Protein AF-A0A0F9ASM0-F1 (afdb_monomer_lite)

Radius of gyration: 21.44 Å; chains: 1; bounding box: 47×47×57 Å

Organism: NCBI:txid412755

InterPro domains:
  IPR017853 Glycoside hydrolase superfamily [SSF51445] (8-180)
  IPR029455 Hypothetical glycosyl hydrolase family 15 [PF14885] (6-241)

Sequence (313 aa):
PQQVDSSWFYLHDGRRVLNCDWGWYLADLNSSSWRDYWHREILRQLRANDNDGVFMDSLSVPNYFGGSTFRPRLPDVDQGFERRWTESIDQLLAWLQRKQVGRRYYLVPNVGSWITSRDATTYRRADGVMIEGFALEADDSPYALEDWQLQANRALALVSRNRAVIAQTYVTGRRERMFTTGTYLLIKGRRTFLNIDNGLDPEWWPEYDLPIGRAKQSANRDIGNLYDSSTGVYRRQFSNGEVLVNPTSPYDETGKTVTVRLRRSLWLARTRGGGGVPTSGRRPGRISYKKVRSVRVAPSSAAVLIRKRRTPR

Secondary structure (DSSP, 8-state):
-PPPPGGGB-EETTEE-EETTT--BPB-TT-HHHHHHHHHHHHHHHHHTT-SEEEETT-S-GGGG-GGGEESPPPSS-HHHHHHHHHHHHHHHHHHHHSHHHHHSEEEEB------TT-----TTSSEEEESS-SEEETTEEPPHHHHHHHHHHHHHHHTTT-EEEEEE---SHHHHHHHHHHHHHH--TTEEEEE-SSSS-EE-GGGG----SBS---TT-GGGGEETTTTEEEEEETTEEEEEE---TTSTT---EEEEEEEEEEEEEEE--EEPPTT-PPP-EEEEEEEEEEEE-TTEEEEEESSPPPP-

Structure (mmCIF, N/CA/C/O backbone):
data_AF-A0A0F9ASM0-F1
#
_entry.id   AF-A0A0F9ASM0-F1
#
loop_
_atom_site.group_PDB
_atom_site.id
_atom_site.type_symbol
_atom_site.label_atom_id
_atom_site.label_alt_id
_atom_site.label_comp_id
_atom_site.label_asym_id
_atom_site.label_entity_id
_atom_site.label_seq_id
_atom_site.pdbx_PDB_ins_code
_atom_site.Cartn_x
_atom_site.Cartn_y
_atom_site.Cartn_z
_atom_site.occupancy
_atom_site.B_iso_or_equiv
_atom_site.auth_seq_id
_atom_site.auth_comp_id
_atom_site.auth_asym_id
_atom_site.auth_atom_id
_atom_site.pdbx_PDB_model_num
ATOM 1 N N . PRO A 1 1 ? 21.371 -21.768 -24.545 1.00 48.06 1 PRO A N 1
ATOM 2 C CA . PRO A 1 1 ? 21.234 -20.371 -24.063 1.00 48.06 1 PRO A CA 1
ATOM 3 C C . PRO A 1 1 ? 20.643 -19.486 -25.167 1.00 48.06 1 PRO A C 1
ATOM 5 O O . PRO A 1 1 ? 21.250 -19.375 -26.228 1.00 48.06 1 PRO A O 1
ATOM 8 N N . GLN A 1 2 ? 19.448 -18.917 -24.968 1.00 61.47 2 GLN A N 1
ATOM 9 C CA . GLN A 1 2 ? 18.983 -17.867 -25.880 1.00 61.47 2 GLN A CA 1
ATOM 10 C C . GLN A 1 2 ? 19.972 -16.700 -25.809 1.00 61.47 2 GLN A C 1
ATOM 12 O O . GLN A 1 2 ? 20.407 -16.317 -24.723 1.00 61.47 2 GLN A O 1
ATOM 17 N N . GLN A 1 3 ? 20.381 -16.202 -26.972 1.00 79.19 3 GLN A N 1
ATOM 18 C CA . GLN A 1 3 ? 21.274 -15.059 -27.077 1.00 79.19 3 GLN A CA 1
ATOM 19 C C . GLN A 1 3 ? 20.585 -13.845 -26.448 1.00 79.19 3 GLN A C 1
ATOM 21 O O . GLN A 1 3 ? 19.473 -13.490 -26.833 1.00 79.19 3 GLN A O 1
ATOM 26 N N . VAL A 1 4 ? 21.231 -13.244 -25.452 1.00 88.62 4 VAL A N 1
ATOM 27 C CA . VAL A 1 4 ? 20.752 -12.014 -24.821 1.00 88.62 4 VAL A CA 1
ATOM 28 C C . VAL A 1 4 ? 21.028 -10.853 -25.773 1.00 88.62 4 VAL A C 1
ATOM 30 O O . VAL A 1 4 ? 22.179 -10.607 -26.135 1.00 88.62 4 VAL A O 1
ATOM 33 N N . ASP A 1 5 ? 19.977 -10.147 -26.176 1.00 91.00 5 ASP A N 1
ATOM 34 C CA . ASP A 1 5 ? 20.063 -9.003 -27.082 1.00 91.00 5 ASP A CA 1
ATOM 35 C C . ASP A 1 5 ? 20.413 -7.725 -26.300 1.00 91.00 5 ASP A C 1
ATOM 37 O O . ASP A 1 5 ? 19.872 -7.453 -25.225 1.00 91.00 5 ASP A O 1
ATOM 41 N N . SER A 1 6 ? 21.348 -6.928 -26.819 1.00 91.06 6 SER A N 1
ATOM 42 C CA . SER A 1 6 ? 21.761 -5.674 -26.185 1.00 91.06 6 SER A CA 1
ATOM 43 C C . SER A 1 6 ? 20.637 -4.639 -26.122 1.00 91.06 6 SER A C 1
ATOM 45 O O . SER A 1 6 ? 20.641 -3.822 -25.202 1.00 91.06 6 SER A O 1
ATOM 47 N N . SER A 1 7 ? 19.670 -4.705 -27.041 1.00 93.81 7 SER A N 1
ATOM 48 C CA . SER A 1 7 ? 18.485 -3.841 -27.083 1.00 93.81 7 SER A CA 1
ATOM 49 C C . SER A 1 7 ? 17.474 -4.122 -25.969 1.00 93.81 7 SER A C 1
ATOM 51 O O . SER A 1 7 ? 16.483 -3.407 -25.843 1.00 93.81 7 SER A O 1
ATOM 53 N N . TRP A 1 8 ? 17.677 -5.166 -25.160 1.00 96.50 8 TRP A N 1
ATOM 54 C CA . TRP A 1 8 ? 16.787 -5.473 -24.038 1.00 96.50 8 TRP A CA 1
ATOM 55 C C . TRP A 1 8 ? 17.038 -4.607 -22.812 1.00 96.50 8 TRP A C 1
ATOM 57 O O . TRP A 1 8 ? 16.215 -4.605 -21.903 1.00 96.50 8 TRP A O 1
ATOM 67 N N . PHE A 1 9 ? 18.166 -3.906 -22.754 1.00 97.44 9 PHE A N 1
ATOM 68 C CA . PHE A 1 9 ? 18.586 -3.179 -21.564 1.00 97.44 9 PHE A CA 1
ATOM 69 C C . PHE A 1 9 ? 18.318 -1.690 -21.704 1.00 97.44 9 PHE A C 1
ATOM 71 O O . PHE A 1 9 ? 18.645 -1.089 -22.726 1.00 97.44 9 PHE A O 1
ATOM 78 N N . TYR A 1 10 ? 17.801 -1.086 -20.637 1.00 97.06 10 TYR A N 1
ATOM 79 C CA . TYR A 1 10 ? 17.700 0.361 -20.562 1.00 97.06 10 TYR A CA 1
ATOM 80 C C . TYR A 1 10 ? 19.104 0.971 -20.525 1.00 97.06 10 TYR A C 1
ATOM 82 O O . TYR A 1 10 ? 19.981 0.514 -19.778 1.00 97.06 10 TYR A O 1
ATOM 90 N N . LEU A 1 11 ? 19.307 2.006 -21.339 1.00 96.69 11 LEU A N 1
ATOM 91 C CA . LEU A 1 11 ? 20.566 2.732 -21.421 1.00 96.69 11 LEU A CA 1
ATOM 92 C C . LEU A 1 11 ? 20.424 4.105 -20.764 1.00 96.69 11 LEU A C 1
ATOM 94 O O . LEU A 1 11 ? 19.540 4.883 -21.114 1.00 96.69 11 LEU A O 1
ATOM 98 N N . HIS A 1 12 ? 21.343 4.421 -19.859 1.00 95.88 12 HIS A N 1
ATOM 99 C CA . HIS A 1 12 ? 21.558 5.768 -19.340 1.00 95.88 12 HIS A CA 1
ATOM 100 C C . HIS A 1 12 ? 22.960 6.206 -19.765 1.00 95.88 12 HIS A C 1
ATOM 102 O O . HIS A 1 12 ? 23.915 5.445 -19.600 1.00 95.88 12 HIS A O 1
ATOM 108 N N . ASP A 1 13 ? 23.067 7.363 -20.418 1.00 94.06 13 ASP A N 1
ATOM 109 C CA . ASP A 1 13 ? 24.303 7.852 -21.048 1.00 94.06 13 ASP A CA 1
ATOM 110 C C . ASP A 1 13 ? 24.987 6.802 -21.947 1.00 94.06 13 ASP A C 1
ATOM 112 O O . ASP A 1 13 ? 26.200 6.596 -21.918 1.00 94.06 13 ASP A O 1
ATOM 116 N N . GLY A 1 14 ? 24.176 6.068 -22.719 1.00 95.69 14 GLY A N 1
ATOM 117 C CA . GLY A 1 14 ? 24.642 5.022 -23.636 1.00 95.69 14 GLY A CA 1
ATOM 118 C C . GLY A 1 14 ? 25.118 3.728 -22.963 1.00 95.69 14 GLY A C 1
ATOM 119 O O . GLY A 1 14 ? 25.624 2.838 -23.644 1.00 95.69 14 GLY A O 1
ATOM 120 N N . ARG A 1 15 ? 24.959 3.583 -21.641 1.00 97.19 15 ARG A N 1
ATOM 121 C CA . ARG A 1 15 ? 25.426 2.420 -20.871 1.00 97.19 15 ARG A CA 1
ATOM 122 C C . ARG A 1 15 ? 24.265 1.683 -20.220 1.00 97.19 15 ARG A C 1
ATOM 124 O O . ARG A 1 15 ? 23.338 2.307 -19.712 1.00 97.19 15 ARG A O 1
ATOM 131 N N . ARG A 1 16 ? 24.346 0.348 -20.180 1.00 97.50 16 ARG A N 1
ATOM 132 C CA . ARG A 1 16 ? 23.391 -0.481 -19.428 1.00 97.50 16 ARG A CA 1
ATOM 133 C C . ARG A 1 16 ? 23.416 -0.089 -17.958 1.00 97.50 16 ARG A C 1
ATOM 135 O O . ARG A 1 16 ? 24.497 0.088 -17.396 1.00 97.50 16 ARG A O 1
ATOM 142 N N . VAL A 1 17 ? 22.239 -0.010 -17.356 1.00 97.81 17 VAL A N 1
ATOM 143 C CA . VAL A 1 17 ? 22.089 0.378 -15.954 1.00 97.81 17 VAL A CA 1
ATOM 144 C C . VAL A 1 17 ? 22.010 -0.866 -15.074 1.00 97.81 17 VAL A C 1
ATOM 146 O O . VAL A 1 17 ? 21.047 -1.625 -15.158 1.00 97.81 17 VAL A O 1
ATOM 149 N N . LEU A 1 18 ? 23.044 -1.085 -14.263 1.00 97.75 18 LEU A N 1
ATOM 150 C CA . LEU A 1 18 ? 23.149 -2.169 -13.285 1.00 97.75 18 LEU A CA 1
ATOM 151 C C . LEU A 1 18 ? 22.662 -1.676 -11.922 1.00 97.75 18 LEU A C 1
ATOM 153 O O . LEU A 1 18 ? 23.153 -0.654 -11.456 1.00 97.75 18 LEU A O 1
ATOM 157 N N . ASN A 1 19 ? 21.760 -2.404 -11.272 1.00 97.25 19 ASN A N 1
ATOM 158 C CA . ASN A 1 19 ? 21.521 -2.273 -9.838 1.00 97.25 19 ASN A CA 1
ATOM 159 C C . ASN A 1 19 ? 22.674 -2.961 -9.081 1.00 97.25 19 ASN A C 1
ATOM 161 O O . ASN A 1 19 ? 22.920 -4.154 -9.272 1.00 97.25 19 ASN A O 1
ATOM 165 N N . CYS A 1 20 ? 23.404 -2.202 -8.268 1.00 96.81 20 CYS A N 1
ATOM 166 C CA . CYS A 1 20 ? 24.619 -2.646 -7.587 1.00 96.81 20 CYS A CA 1
ATOM 167 C C . CYS A 1 20 ? 24.349 -3.449 -6.309 1.00 96.81 20 CYS A C 1
ATOM 169 O O . CYS A 1 20 ? 25.218 -4.220 -5.911 1.00 96.81 20 CYS A O 1
ATOM 171 N N . ASP A 1 21 ? 23.171 -3.301 -5.704 1.00 95.38 21 ASP A N 1
ATOM 172 C CA . ASP A 1 21 ? 22.814 -4.000 -4.464 1.00 95.38 21 ASP A CA 1
ATOM 173 C C . ASP A 1 21 ? 22.442 -5.462 -4.738 1.00 95.38 21 ASP A C 1
ATOM 175 O O . ASP A 1 21 ? 22.772 -6.355 -3.959 1.00 95.38 21 ASP A O 1
ATOM 179 N N . TRP A 1 22 ? 21.796 -5.722 -5.880 1.00 94.25 22 TRP A N 1
ATOM 180 C CA . TRP A 1 22 ? 21.251 -7.042 -6.220 1.00 94.25 22 TRP A CA 1
ATOM 181 C C . TRP A 1 22 ? 21.787 -7.646 -7.523 1.00 94.25 22 TRP A C 1
ATOM 183 O O . TRP A 1 22 ? 21.475 -8.792 -7.844 1.00 94.25 22 TRP A O 1
ATOM 193 N N . GLY A 1 23 ? 22.596 -6.912 -8.290 1.00 96.00 23 GLY A N 1
ATOM 194 C CA . GLY A 1 23 ? 23.327 -7.462 -9.435 1.00 96.00 23 GLY A CA 1
ATOM 195 C C . GLY A 1 23 ? 22.495 -7.720 -10.698 1.00 96.00 23 GLY A C 1
ATOM 196 O O . GLY A 1 23 ? 22.885 -8.546 -11.523 1.00 96.00 23 GLY A O 1
ATOM 197 N N . TRP A 1 24 ? 21.370 -7.024 -10.886 1.00 94.88 24 TRP A N 1
ATOM 198 C CA . TRP A 1 24 ? 20.531 -7.133 -12.087 1.00 94.88 24 TRP A CA 1
ATOM 199 C C . TRP A 1 24 ? 20.558 -5.860 -12.940 1.00 94.88 24 TRP A C 1
ATOM 201 O O . TRP A 1 24 ? 20.739 -4.752 -12.440 1.00 94.88 24 TRP A O 1
ATOM 211 N N . TYR A 1 25 ? 20.372 -6.005 -14.253 1.00 96.62 25 TYR A N 1
ATOM 212 C CA . TYR A 1 25 ? 20.285 -4.869 -15.176 1.00 96.62 25 TYR A CA 1
ATOM 213 C C . TYR A 1 25 ? 18.836 -4.443 -15.403 1.00 96.62 25 TYR A C 1
ATOM 215 O O . TYR A 1 25 ? 17.955 -5.292 -15.540 1.00 96.62 25 TYR A O 1
ATOM 223 N N . LEU A 1 26 ? 18.603 -3.135 -15.527 1.00 96.81 26 LEU A N 1
ATOM 224 C CA . LEU A 1 26 ? 17.304 -2.617 -15.946 1.00 96.81 26 LEU A CA 1
ATOM 225 C C . LEU A 1 26 ? 16.987 -3.057 -17.374 1.00 96.81 26 LEU A C 1
ATOM 227 O O . LEU A 1 26 ? 17.764 -2.819 -18.303 1.00 96.81 26 LEU A O 1
ATOM 231 N N . ALA A 1 27 ? 15.812 -3.652 -17.549 1.00 96.88 27 ALA A N 1
ATOM 232 C CA . ALA A 1 27 ? 15.261 -3.899 -18.867 1.00 96.88 27 ALA A CA 1
ATOM 233 C C . ALA A 1 27 ? 14.687 -2.608 -19.468 1.00 96.88 27 ALA A C 1
ATOM 235 O O . ALA A 1 27 ? 14.081 -1.801 -18.761 1.00 96.88 27 ALA A O 1
ATOM 236 N N . ASP A 1 28 ? 14.837 -2.428 -20.779 1.00 96.75 28 ASP A N 1
ATOM 237 C CA . ASP A 1 28 ? 14.087 -1.414 -21.511 1.00 96.75 28 ASP A CA 1
ATOM 238 C C . ASP A 1 28 ? 12.648 -1.901 -21.676 1.00 96.75 28 ASP A C 1
ATOM 240 O O . ASP A 1 28 ? 12.334 -2.745 -22.523 1.00 96.75 28 ASP A O 1
ATOM 244 N N . LEU A 1 29 ? 11.754 -1.332 -20.867 1.00 96.94 29 LEU A N 1
ATOM 245 C CA . LEU A 1 29 ? 10.345 -1.690 -20.884 1.00 96.94 29 LEU A CA 1
ATOM 246 C C . LEU A 1 29 ? 9.677 -1.397 -22.227 1.00 96.94 29 LEU A C 1
ATOM 248 O O . LEU A 1 29 ? 8.576 -1.901 -22.413 1.00 96.94 29 LEU A O 1
ATOM 252 N N . ASN A 1 30 ? 10.279 -0.627 -23.142 1.00 95.94 30 ASN A N 1
ATOM 253 C CA . ASN A 1 30 ? 9.756 -0.334 -24.481 1.00 95.94 30 ASN A CA 1
ATOM 254 C C . ASN A 1 30 ? 10.312 -1.238 -25.588 1.00 95.94 30 ASN A C 1
ATOM 256 O O . ASN A 1 30 ? 9.753 -1.257 -26.689 1.00 95.94 30 ASN A O 1
ATOM 260 N N . SER A 1 31 ? 11.328 -2.050 -25.294 1.00 97.06 31 SER A N 1
ATOM 261 C CA . SER A 1 31 ? 11.899 -3.004 -26.243 1.00 97.06 31 SER A CA 1
ATOM 262 C C . SER A 1 31 ? 10.897 -4.117 -26.581 1.00 97.06 31 SER A C 1
ATOM 264 O O . SER A 1 31 ? 10.480 -4.905 -25.728 1.00 97.06 31 SER A O 1
ATOM 266 N N . SER A 1 32 ? 10.472 -4.188 -27.847 1.00 96.00 32 SER A N 1
ATOM 267 C CA . SER A 1 32 ? 9.471 -5.162 -28.309 1.00 96.00 32 SER A CA 1
ATOM 268 C C . SER A 1 32 ? 9.973 -6.607 -28.207 1.00 96.00 32 SER A C 1
ATOM 270 O O . SER A 1 32 ? 9.230 -7.481 -27.755 1.00 96.00 32 SER A O 1
ATOM 272 N N . SER A 1 33 ? 11.243 -6.848 -28.551 1.00 96.00 33 SER A N 1
ATOM 273 C CA . SER A 1 33 ? 11.886 -8.163 -28.470 1.00 96.00 33 SER A CA 1
ATOM 274 C C . SER A 1 33 ? 12.035 -8.631 -27.019 1.00 96.00 33 SER A C 1
ATOM 276 O O . SER A 1 33 ? 11.763 -9.802 -26.735 1.00 96.00 33 SER A O 1
ATOM 278 N N . TRP A 1 34 ? 12.362 -7.724 -26.087 1.00 96.75 34 TRP A N 1
ATOM 279 C CA . TRP A 1 34 ? 12.369 -8.026 -24.654 1.00 96.75 34 TRP A CA 1
ATOM 280 C C . TRP A 1 34 ? 10.968 -8.359 -24.137 1.00 96.75 34 TRP A C 1
ATOM 282 O O . TRP A 1 34 ? 10.784 -9.399 -23.503 1.00 96.75 34 TRP A O 1
ATOM 292 N N . ARG A 1 35 ? 9.958 -7.531 -24.452 1.00 96.50 35 ARG A N 1
ATOM 293 C CA . ARG A 1 35 ? 8.560 -7.779 -24.054 1.00 96.50 35 ARG A CA 1
ATOM 294 C C . ARG A 1 35 ? 8.090 -9.159 -24.512 1.00 96.50 35 ARG A C 1
ATOM 296 O O . ARG A 1 35 ? 7.484 -9.895 -23.732 1.00 96.50 35 ARG A O 1
ATOM 303 N N . ASP A 1 36 ? 8.378 -9.525 -25.761 1.00 96.38 36 ASP A N 1
ATOM 304 C CA . ASP A 1 36 ? 8.012 -10.826 -26.321 1.00 96.38 36 ASP A CA 1
ATOM 305 C C . ASP A 1 36 ? 8.759 -11.988 -25.651 1.00 96.38 36 ASP A C 1
ATOM 307 O O . ASP A 1 36 ? 8.144 -13.022 -25.377 1.00 96.38 36 ASP A O 1
ATOM 311 N N . TYR A 1 37 ? 10.054 -11.832 -25.359 1.00 95.81 37 TYR A N 1
ATOM 312 C CA . TYR A 1 37 ? 10.820 -12.810 -24.583 1.00 95.81 37 TYR A CA 1
ATOM 313 C C . TYR A 1 37 ? 10.221 -13.008 -23.186 1.00 95.81 37 TYR A C 1
ATOM 315 O O . TYR A 1 37 ? 9.843 -14.127 -22.837 1.00 95.81 37 TYR A O 1
ATOM 323 N N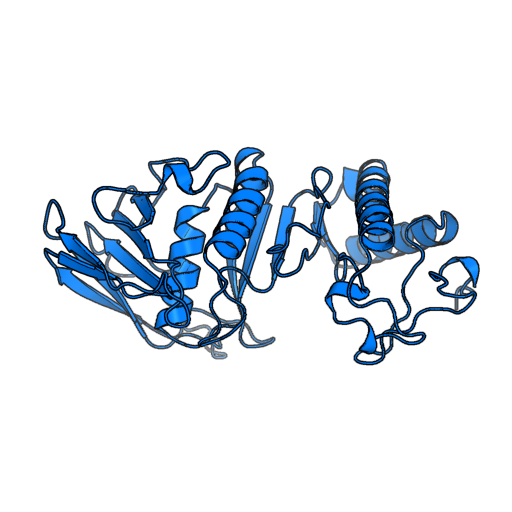 . TRP A 1 38 ? 10.062 -11.924 -22.426 1.00 95.38 38 TRP A N 1
ATOM 324 C CA . TRP A 1 38 ? 9.576 -11.951 -21.048 1.00 95.38 38 TRP A CA 1
ATOM 325 C C . TRP A 1 38 ? 8.164 -12.538 -20.957 1.00 95.38 38 TRP A C 1
ATOM 327 O O . TRP A 1 38 ? 7.895 -13.409 -20.133 1.00 95.38 38 TRP A O 1
ATOM 337 N N . HIS A 1 39 ? 7.275 -12.160 -21.880 1.00 97.00 39 HIS A N 1
ATOM 338 C CA . HIS A 1 39 ? 5.943 -12.752 -21.999 1.00 97.00 39 HIS A CA 1
ATOM 339 C C . HIS A 1 39 ? 5.979 -14.270 -22.227 1.00 97.00 39 HIS A C 1
ATOM 341 O O . HIS A 1 39 ? 5.222 -15.002 -21.585 1.00 97.00 39 HIS A O 1
ATOM 347 N N . ARG A 1 40 ? 6.831 -14.758 -23.141 1.00 96.62 40 ARG A N 1
ATOM 348 C CA . ARG A 1 40 ? 6.963 -16.202 -23.393 1.00 96.62 40 ARG A CA 1
ATOM 349 C C . ARG A 1 40 ? 7.509 -16.931 -22.173 1.00 96.62 40 ARG A C 1
ATOM 351 O O . ARG A 1 40 ? 7.012 -18.009 -21.858 1.00 96.62 40 ARG A O 1
ATOM 358 N N . GLU A 1 41 ? 8.486 -16.344 -21.493 1.00 95.75 41 GLU A N 1
ATOM 359 C CA . GLU A 1 41 ? 9.098 -16.945 -20.312 1.00 95.75 41 GLU A CA 1
ATOM 360 C C . GLU A 1 41 ? 8.112 -17.032 -19.143 1.00 95.75 41 GLU A C 1
ATOM 362 O O . GLU A 1 41 ? 7.967 -18.094 -18.541 1.00 95.75 41 GLU A O 1
ATOM 367 N N . ILE A 1 42 ? 7.326 -15.981 -18.898 1.00 96.31 42 ILE A N 1
ATOM 368 C CA . ILE A 1 42 ? 6.245 -16.032 -17.906 1.00 96.31 42 ILE A CA 1
ATOM 369 C C . ILE A 1 42 ? 5.240 -17.112 -18.254 1.00 96.31 42 ILE A C 1
ATOM 371 O O . ILE A 1 42 ? 4.898 -17.921 -17.402 1.00 96.31 42 ILE A O 1
ATOM 375 N N . LEU A 1 43 ? 4.767 -17.167 -19.500 1.00 96.38 43 LEU A N 1
ATOM 376 C CA . LEU A 1 43 ? 3.813 -18.201 -19.894 1.00 96.38 43 LEU A CA 1
ATOM 377 C C . LEU A 1 43 ? 4.374 -19.609 -19.707 1.00 96.38 43 LEU A C 1
ATOM 379 O O . LEU A 1 43 ? 3.626 -20.508 -19.327 1.00 96.38 43 LEU A O 1
ATOM 383 N N . ARG A 1 44 ? 5.667 -19.805 -19.979 1.00 96.19 44 ARG A N 1
ATOM 384 C CA . ARG A 1 44 ? 6.344 -21.078 -19.742 1.00 96.19 44 ARG A CA 1
ATOM 385 C C . ARG A 1 44 ? 6.304 -21.434 -18.256 1.00 96.19 44 ARG A C 1
ATOM 387 O O . ARG A 1 44 ? 5.902 -22.544 -17.926 1.00 96.19 44 ARG A O 1
ATOM 394 N N . GLN A 1 45 ? 6.660 -20.500 -17.373 1.00 96.25 45 GLN A N 1
ATOM 395 C CA . GLN A 1 45 ? 6.669 -20.737 -15.927 1.00 96.25 45 GLN A CA 1
ATOM 396 C C . GLN A 1 45 ? 5.265 -20.904 -15.339 1.00 96.25 45 GLN A C 1
ATOM 398 O O . GLN A 1 45 ? 5.057 -21.805 -14.534 1.00 96.25 45 GLN A O 1
ATOM 403 N N . LEU A 1 46 ? 4.288 -20.103 -15.768 1.00 96.25 46 LEU A N 1
ATOM 404 C CA . LEU A 1 46 ? 2.904 -20.211 -15.301 1.00 96.25 46 LEU A CA 1
ATOM 405 C C . LEU A 1 46 ? 2.302 -21.582 -15.622 1.00 96.25 46 LEU A C 1
ATOM 407 O O . LEU A 1 46 ? 1.650 -22.176 -14.775 1.00 96.25 46 LEU A O 1
ATOM 411 N N . ARG A 1 47 ? 2.558 -22.105 -16.828 1.00 94.25 47 ARG A N 1
ATOM 412 C CA . ARG A 1 47 ? 2.084 -23.437 -17.239 1.00 94.25 47 ARG A CA 1
ATOM 413 C C . ARG A 1 47 ? 2.830 -24.582 -16.563 1.00 94.25 47 ARG A C 1
ATOM 415 O O . ARG A 1 47 ? 2.262 -25.652 -16.427 1.00 94.25 47 ARG A O 1
ATOM 422 N N . ALA A 1 48 ? 4.099 -24.383 -16.216 1.00 96.25 48 ALA A N 1
ATOM 423 C CA . ALA A 1 48 ? 4.917 -25.427 -15.607 1.00 96.25 48 ALA A CA 1
ATOM 424 C C . ALA A 1 48 ? 4.659 -25.601 -14.102 1.00 96.25 48 ALA A C 1
ATOM 426 O O . ALA A 1 48 ? 5.009 -26.642 -13.561 1.00 96.25 48 ALA A O 1
ATOM 427 N N . ASN A 1 49 ? 4.090 -24.590 -13.439 1.00 94.44 49 ASN A N 1
ATOM 428 C CA . ASN A 1 49 ? 3.932 -24.556 -11.982 1.00 94.44 49 ASN A CA 1
ATOM 429 C C . ASN A 1 49 ? 2.466 -24.406 -11.531 1.00 94.44 49 ASN A C 1
ATOM 431 O O . ASN A 1 49 ? 2.234 -24.081 -10.374 1.00 94.44 49 ASN A O 1
ATOM 435 N N . ASP A 1 50 ? 1.493 -24.577 -12.436 1.00 91.44 50 ASP A N 1
ATOM 436 C CA . ASP A 1 50 ? 0.053 -24.417 -12.159 1.00 91.44 50 ASP A CA 1
ATOM 437 C C . ASP A 1 50 ? -0.308 -23.097 -11.443 1.00 91.44 50 ASP A C 1
ATOM 439 O O . ASP A 1 50 ? -1.205 -23.032 -10.605 1.00 91.44 50 ASP A O 1
ATOM 443 N N . ASN A 1 51 ? 0.395 -22.015 -11.789 1.00 94.81 51 ASN A N 1
ATOM 444 C CA . ASN A 1 51 ? 0.193 -20.700 -11.184 1.00 94.81 51 ASN A CA 1
ATOM 445 C C . ASN A 1 51 ? -1.000 -19.964 -11.817 1.00 94.81 51 ASN A C 1
ATOM 447 O O . ASN A 1 51 ? -1.143 -19.928 -13.041 1.00 94.81 51 ASN A O 1
ATOM 451 N N . ASP A 1 52 ? -1.777 -19.249 -11.000 1.00 95.38 52 ASP A N 1
ATOM 452 C CA . ASP A 1 52 ? -2.914 -18.426 -11.452 1.00 95.38 52 ASP A CA 1
ATOM 453 C C . ASP A 1 52 ? -2.521 -17.016 -11.929 1.00 95.38 52 ASP A C 1
ATOM 455 O O . ASP A 1 52 ? -3.339 -16.269 -12.474 1.00 95.38 52 ASP A O 1
ATOM 459 N N . GLY A 1 53 ? -1.276 -16.603 -11.705 1.00 96.19 53 GLY A N 1
ATOM 460 C CA . GLY A 1 53 ? -0.853 -15.227 -11.921 1.00 96.19 53 GLY A CA 1
ATOM 461 C C . GLY A 1 53 ? 0.646 -15.028 -11.809 1.00 96.19 53 GLY A C 1
ATOM 462 O O . GLY A 1 53 ? 1.371 -15.885 -11.311 1.00 96.19 53 GLY A O 1
ATOM 463 N N . VAL A 1 54 ? 1.096 -13.869 -12.279 1.00 96.75 54 VAL A N 1
ATOM 464 C CA . VAL A 1 54 ? 2.469 -13.399 -12.122 1.00 96.75 54 VAL A CA 1
ATOM 465 C C . VAL A 1 54 ? 2.501 -12.269 -11.100 1.00 96.75 54 VAL A C 1
ATOM 467 O O . VAL A 1 54 ? 1.807 -11.256 -11.241 1.00 96.75 54 VAL A O 1
ATOM 470 N N . PHE A 1 55 ? 3.327 -12.458 -10.076 1.00 96.81 55 PHE A N 1
ATOM 471 C CA . PHE A 1 55 ? 3.770 -11.384 -9.205 1.00 96.81 55 PHE A CA 1
ATOM 472 C C . PHE A 1 55 ? 4.960 -10.683 -9.868 1.00 96.81 55 PHE A C 1
ATOM 474 O O . PHE A 1 55 ? 5.929 -11.346 -10.236 1.00 96.81 55 PHE A O 1
ATOM 481 N N . MET A 1 56 ? 4.859 -9.377 -10.114 1.00 96.44 56 MET A N 1
ATOM 482 C CA . MET A 1 56 ? 5.848 -8.637 -10.908 1.00 96.44 56 MET A CA 1
ATOM 483 C C . MET A 1 56 ? 6.698 -7.748 -9.999 1.00 96.44 56 MET A C 1
ATOM 485 O O . MET A 1 56 ? 6.242 -6.681 -9.586 1.00 96.44 56 MET A O 1
ATOM 489 N N . ASP A 1 57 ? 7.930 -8.175 -9.733 1.00 93.44 57 ASP A N 1
ATOM 490 C CA . ASP A 1 57 ? 8.914 -7.438 -8.940 1.00 93.44 57 ASP A CA 1
ATOM 491 C C . ASP A 1 57 ? 10.249 -7.341 -9.712 1.00 93.44 57 ASP A C 1
ATOM 493 O O . ASP A 1 57 ? 10.646 -8.299 -10.376 1.00 93.44 57 ASP A O 1
ATOM 497 N N . SER A 1 58 ? 10.947 -6.205 -9.736 1.00 86.62 58 SER A N 1
ATOM 498 C CA . SER A 1 58 ? 10.553 -4.876 -9.236 1.00 86.62 58 SER A CA 1
ATOM 499 C C . SER A 1 58 ? 9.951 -4.022 -10.350 1.00 86.62 58 SER A C 1
ATOM 501 O O . SER A 1 58 ? 10.657 -3.571 -11.251 1.00 86.62 58 SER A O 1
ATOM 503 N N . LEU A 1 59 ? 8.628 -3.802 -10.310 1.00 91.75 59 LEU A N 1
ATOM 504 C CA . LEU A 1 59 ? 7.913 -2.958 -11.276 1.00 91.75 59 LEU A CA 1
ATOM 505 C C . LEU A 1 59 ? 7.622 -1.569 -10.690 1.00 91.75 59 LEU A C 1
ATOM 507 O O . LEU A 1 59 ? 6.471 -1.181 -10.516 1.00 91.75 59 LEU A O 1
ATOM 511 N N . SER A 1 60 ? 8.684 -0.815 -10.419 1.00 90.50 60 SER A N 1
ATOM 512 C CA . SER A 1 60 ? 8.638 0.560 -9.911 1.00 90.50 60 SER A CA 1
ATOM 513 C C . SER A 1 60 ? 9.564 1.475 -10.722 1.00 90.50 60 SER A C 1
ATOM 515 O O . SER A 1 60 ? 10.276 1.024 -11.629 1.00 90.50 60 SER A O 1
ATOM 517 N N . VAL A 1 61 ? 9.538 2.783 -10.447 1.00 94.25 61 VAL A N 1
ATOM 518 C CA . VAL A 1 61 ? 10.517 3.702 -11.041 1.00 94.25 61 VAL A CA 1
ATOM 519 C C . VAL A 1 61 ? 11.890 3.474 -10.385 1.00 94.25 61 VAL A C 1
ATOM 521 O O . VAL A 1 61 ? 11.986 3.558 -9.161 1.00 94.25 61 VAL A O 1
ATOM 524 N N . PRO A 1 62 ? 12.970 3.217 -11.149 1.00 94.25 62 PRO A N 1
ATOM 525 C CA . PRO A 1 62 ? 14.220 2.712 -10.590 1.00 94.25 62 PRO A CA 1
ATOM 526 C C . PRO A 1 62 ? 14.897 3.663 -9.610 1.00 94.25 62 PRO A C 1
ATOM 528 O O . PRO A 1 62 ? 15.402 3.230 -8.583 1.00 94.25 62 PRO A O 1
ATOM 531 N N . ASN A 1 63 ? 14.895 4.970 -9.873 1.00 92.75 63 ASN A N 1
ATOM 532 C CA . ASN A 1 63 ? 15.582 5.916 -8.996 1.00 92.75 63 ASN A CA 1
ATOM 533 C C . ASN A 1 63 ? 14.919 6.076 -7.614 1.00 92.75 63 ASN A C 1
ATOM 535 O O . ASN A 1 63 ? 15.508 6.706 -6.738 1.00 92.75 63 ASN A O 1
ATOM 539 N N . TYR A 1 64 ? 13.750 5.470 -7.375 1.00 92.44 64 TYR A N 1
ATOM 540 C CA . TYR A 1 64 ? 13.156 5.391 -6.036 1.00 92.44 64 TYR A CA 1
ATOM 541 C C . TYR A 1 64 ? 13.945 4.488 -5.083 1.00 92.44 64 TYR A C 1
ATOM 543 O O . TYR A 1 64 ? 13.857 4.681 -3.877 1.00 92.44 64 TYR A O 1
ATOM 551 N N . PHE A 1 65 ? 14.777 3.579 -5.603 1.00 90.75 65 PHE A N 1
ATOM 552 C CA . PHE A 1 65 ? 15.740 2.815 -4.802 1.00 90.75 65 PHE A CA 1
ATOM 553 C C . PHE A 1 65 ? 16.975 3.640 -4.388 1.00 90.75 65 PHE A C 1
ATOM 555 O O . PHE A 1 65 ? 17.895 3.101 -3.781 1.00 90.75 65 PHE A O 1
ATOM 562 N N . GLY A 1 66 ? 17.022 4.931 -4.736 1.00 93.38 66 GLY A N 1
ATOM 563 C CA . GLY A 1 66 ? 18.205 5.779 -4.624 1.00 93.38 66 GLY A CA 1
ATOM 564 C C . GLY A 1 66 ? 19.042 5.723 -5.901 1.00 93.38 66 GLY A C 1
ATOM 565 O O . GLY A 1 66 ? 19.362 4.654 -6.419 1.00 93.38 66 GLY A O 1
ATOM 566 N N . GLY A 1 67 ? 19.420 6.883 -6.439 1.00 94.75 67 GLY A N 1
ATOM 567 C CA . GLY A 1 67 ? 20.182 6.953 -7.683 1.00 94.75 67 GLY A CA 1
ATOM 568 C C . GLY A 1 67 ? 21.556 6.291 -7.574 1.00 94.75 67 GLY A C 1
ATOM 569 O O . GLY A 1 67 ? 22.025 5.657 -8.523 1.00 94.75 67 GLY A O 1
ATOM 570 N N . SER A 1 68 ? 22.175 6.390 -6.390 1.00 96.50 68 SER A N 1
ATOM 571 C CA . SER A 1 68 ? 23.464 5.773 -6.042 1.00 96.50 68 SER A CA 1
ATOM 572 C C . SER A 1 68 ? 23.472 4.248 -6.098 1.00 96.50 68 SER A C 1
ATOM 574 O O . SER A 1 68 ? 24.544 3.663 -6.227 1.00 96.50 68 SER A O 1
ATOM 576 N N . THR A 1 69 ? 22.302 3.618 -6.032 1.00 96.69 69 THR A N 1
ATOM 577 C CA . THR A 1 69 ? 22.134 2.162 -6.108 1.00 96.69 69 THR A CA 1
ATOM 578 C C . THR A 1 69 ? 22.435 1.626 -7.509 1.00 96.69 69 THR A C 1
ATOM 580 O O . THR A 1 69 ? 22.629 0.427 -7.697 1.00 96.69 69 THR A O 1
ATOM 583 N N . PHE A 1 70 ? 22.519 2.500 -8.516 1.00 97.44 70 PHE A N 1
ATOM 584 C CA . PHE A 1 70 ? 22.720 2.109 -9.906 1.00 97.44 70 PHE A CA 1
ATOM 585 C C . PHE A 1 70 ? 24.076 2.534 -10.471 1.00 97.44 70 PHE A C 1
ATOM 587 O O . PHE A 1 70 ? 24.671 3.536 -10.069 1.00 97.44 70 PHE A O 1
ATOM 594 N N . ARG A 1 71 ? 24.555 1.783 -11.469 1.00 97.69 71 ARG A N 1
ATOM 595 C CA . ARG A 1 71 ? 25.720 2.130 -12.288 1.00 97.69 71 ARG A CA 1
ATOM 596 C C . ARG A 1 71 ? 25.380 2.054 -13.785 1.00 97.69 71 ARG A C 1
ATOM 598 O O . ARG A 1 71 ? 25.093 0.958 -14.266 1.00 97.69 71 ARG A O 1
ATOM 605 N N . PRO A 1 72 ? 25.484 3.165 -14.546 1.00 97.19 72 PRO A N 1
ATOM 606 C CA . PRO A 1 72 ? 25.771 4.528 -14.072 1.00 97.19 72 PRO A CA 1
ATOM 607 C C . PRO A 1 72 ? 24.722 5.031 -13.064 1.00 97.19 72 PRO A C 1
ATOM 609 O O . PRO A 1 72 ? 23.593 4.542 -13.063 1.00 97.19 72 PRO A O 1
ATOM 612 N N . ARG A 1 73 ? 25.126 5.973 -12.197 1.00 97.25 73 ARG A N 1
ATOM 613 C CA . ARG A 1 73 ? 24.252 6.568 -11.175 1.00 97.25 73 ARG A CA 1
ATOM 614 C C . ARG A 1 73 ? 23.051 7.202 -11.865 1.00 97.25 73 ARG A C 1
ATOM 616 O O . ARG A 1 73 ? 23.237 8.054 -12.727 1.00 97.25 73 ARG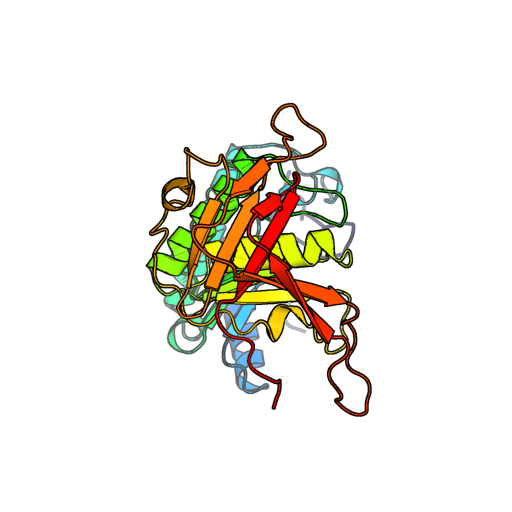 A O 1
ATOM 623 N N . LEU A 1 74 ? 21.846 6.797 -11.476 1.00 97.06 74 LEU A N 1
ATOM 624 C CA . LEU A 1 74 ? 20.620 7.461 -11.915 1.00 97.06 74 LEU A CA 1
ATOM 625 C C . LEU A 1 74 ? 20.418 8.766 -11.122 1.00 97.06 74 LEU A C 1
ATOM 627 O O . LEU A 1 74 ? 20.944 8.892 -10.014 1.00 97.06 74 LEU A O 1
ATOM 631 N N . PRO A 1 75 ? 19.660 9.745 -11.639 1.00 94.94 75 PRO A N 1
ATOM 632 C CA . PRO A 1 75 ? 19.330 10.943 -10.873 1.00 94.94 75 PRO A CA 1
ATOM 633 C C . PRO A 1 75 ? 18.458 10.591 -9.662 1.00 94.94 75 PRO A C 1
ATOM 635 O O . PRO A 1 75 ? 17.456 9.896 -9.811 1.00 94.94 75 PRO A O 1
ATOM 638 N N . ASP A 1 76 ? 18.784 11.110 -8.475 1.00 93.88 76 ASP A N 1
ATOM 639 C CA . ASP A 1 76 ? 17.994 10.844 -7.258 1.00 93.88 76 ASP A CA 1
ATOM 640 C C . ASP A 1 76 ? 16.560 11.392 -7.367 1.00 93.88 76 ASP A C 1
ATOM 642 O O . ASP A 1 76 ? 15.606 10.793 -6.863 1.00 93.88 76 ASP A O 1
ATOM 646 N N . VAL A 1 77 ? 16.403 12.518 -8.072 1.00 94.75 77 VAL A N 1
ATOM 647 C CA . VAL A 1 77 ? 15.117 13.118 -8.438 1.00 94.75 77 VAL A CA 1
ATOM 648 C C . VAL A 1 77 ? 15.192 13.632 -9.870 1.00 94.75 77 VAL A C 1
ATOM 650 O O . VAL A 1 77 ? 15.983 14.521 -10.173 1.00 94.75 77 VAL A O 1
ATOM 653 N N . ASP A 1 78 ? 14.340 13.100 -10.745 1.00 95.06 78 ASP A N 1
ATOM 654 C CA . ASP A 1 78 ? 14.160 13.596 -12.111 1.00 95.06 78 ASP A CA 1
ATOM 655 C C . ASP A 1 78 ? 12.727 13.301 -12.555 1.00 95.06 78 ASP A C 1
ATOM 657 O O . ASP A 1 78 ? 12.383 12.192 -12.968 1.00 95.06 78 ASP A O 1
ATOM 661 N N . GLN A 1 79 ? 11.880 14.328 -12.501 1.00 94.81 79 GLN A N 1
ATOM 662 C CA . GLN A 1 79 ? 10.471 14.193 -12.861 1.00 94.81 79 GLN A CA 1
ATOM 663 C C . GLN A 1 79 ? 10.263 13.796 -14.329 1.00 94.81 79 GLN A C 1
ATOM 665 O O . GLN A 1 79 ? 9.252 13.184 -14.668 1.00 94.81 79 GLN A O 1
ATOM 670 N N . GLY A 1 80 ? 11.170 14.185 -15.229 1.00 95.12 80 GLY A N 1
ATOM 671 C CA . GLY A 1 80 ? 11.084 13.831 -16.641 1.00 95.12 80 GLY A CA 1
ATOM 672 C C . GLY A 1 80 ? 11.352 12.345 -16.853 1.00 95.12 80 GLY A C 1
ATOM 673 O O . GLY A 1 80 ? 10.580 11.678 -17.542 1.00 95.12 80 GLY A O 1
ATOM 674 N N . PHE A 1 81 ? 12.417 11.829 -16.238 1.00 94.69 81 PHE A N 1
ATOM 675 C CA . PHE A 1 81 ? 12.724 10.399 -16.209 1.00 94.69 81 PHE A CA 1
ATOM 676 C C . PHE A 1 81 ? 11.593 9.596 -15.554 1.00 94.69 81 PHE A C 1
ATOM 678 O O . PHE A 1 81 ? 11.092 8.649 -16.159 1.00 94.69 81 PHE A O 1
ATOM 685 N N . GLU A 1 82 ? 11.130 10.024 -14.379 1.00 95.88 82 GLU A N 1
ATOM 686 C CA . GLU A 1 82 ? 10.056 9.371 -13.624 1.00 95.88 82 GLU A CA 1
ATOM 687 C C . GLU A 1 82 ? 8.758 9.287 -14.439 1.00 95.88 82 GLU A C 1
ATOM 689 O O . GLU A 1 82 ? 8.189 8.205 -14.590 1.00 95.88 82 GLU A O 1
ATOM 694 N N . ARG A 1 83 ? 8.321 10.387 -15.069 1.00 95.12 83 ARG A N 1
ATOM 695 C CA . ARG A 1 83 ? 7.130 10.381 -15.939 1.00 95.12 83 ARG A CA 1
ATOM 696 C C . ARG A 1 83 ? 7.268 9.407 -17.112 1.00 95.12 83 ARG A C 1
ATOM 698 O O . ARG A 1 83 ? 6.378 8.592 -17.328 1.00 95.12 83 ARG A O 1
ATOM 705 N N . ARG A 1 84 ? 8.399 9.417 -17.826 1.00 95.44 84 ARG A N 1
ATOM 706 C CA . ARG A 1 84 ? 8.624 8.478 -18.945 1.00 95.44 84 ARG A CA 1
ATOM 707 C C . ARG A 1 84 ? 8.633 7.019 -18.484 1.00 95.44 84 ARG A C 1
ATOM 709 O O . ARG A 1 84 ? 8.145 6.139 -19.198 1.00 95.44 84 ARG A O 1
ATOM 716 N N . TRP A 1 85 ? 9.175 6.745 -17.299 1.00 96.56 85 TRP A N 1
ATOM 717 C CA . TRP A 1 85 ? 9.204 5.390 -16.756 1.00 96.56 85 TRP A CA 1
ATOM 718 C C . TRP A 1 85 ? 7.815 4.913 -16.324 1.00 96.56 85 TRP A C 1
ATOM 720 O O . TRP A 1 85 ? 7.410 3.809 -16.687 1.00 96.56 85 TRP A O 1
ATOM 730 N N . THR A 1 86 ? 7.046 5.755 -15.627 1.00 96.00 86 THR A N 1
ATOM 731 C CA . THR A 1 86 ? 5.659 5.433 -15.239 1.00 96.00 86 THR A CA 1
ATOM 732 C C . THR A 1 86 ? 4.766 5.190 -16.464 1.00 96.00 86 THR A C 1
ATOM 734 O O . THR A 1 86 ? 4.011 4.216 -16.496 1.00 96.00 86 THR A O 1
ATOM 737 N N . GLU A 1 87 ? 4.919 5.980 -17.534 1.00 96.12 87 GLU A N 1
ATOM 738 C CA . GLU A 1 87 ? 4.268 5.725 -18.828 1.00 96.12 87 GLU A CA 1
ATOM 739 C C . GLU A 1 87 ? 4.673 4.373 -19.427 1.00 96.12 87 GLU A C 1
ATOM 741 O O . GLU A 1 87 ? 3.822 3.637 -19.932 1.00 96.12 87 GLU A O 1
ATOM 746 N N . SER A 1 88 ? 5.956 4.015 -19.347 1.00 97.12 88 SER A N 1
ATOM 747 C CA . SER A 1 88 ? 6.470 2.741 -19.862 1.00 97.12 88 SER A CA 1
ATOM 748 C C . SER A 1 88 ? 5.907 1.540 -19.091 1.00 97.12 88 SER A C 1
ATOM 750 O O . SER A 1 88 ? 5.546 0.533 -19.709 1.00 97.12 88 SER A O 1
ATOM 752 N N . ILE A 1 89 ? 5.742 1.657 -17.767 1.00 97.38 89 ILE A N 1
ATOM 753 C CA . ILE A 1 89 ? 5.056 0.653 -16.936 1.00 97.38 89 ILE A CA 1
ATOM 754 C C . ILE A 1 89 ? 3.591 0.507 -17.371 1.00 97.38 89 ILE A C 1
ATOM 756 O O . ILE A 1 89 ? 3.130 -0.606 -17.647 1.00 97.38 89 ILE A O 1
ATOM 760 N N . ASP A 1 90 ? 2.854 1.614 -17.493 1.00 96.12 90 ASP A N 1
ATOM 761 C CA . ASP A 1 90 ? 1.439 1.581 -17.885 1.00 96.12 90 ASP A CA 1
ATOM 762 C C . ASP A 1 90 ? 1.248 1.006 -19.304 1.00 96.12 90 ASP A C 1
ATOM 764 O O . ASP A 1 90 ? 0.292 0.258 -19.557 1.00 96.12 90 ASP A O 1
ATOM 768 N N . GLN A 1 91 ? 2.167 1.295 -20.231 1.00 96.81 91 GLN A N 1
ATOM 769 C CA . GLN A 1 91 ? 2.177 0.718 -21.577 1.00 96.81 91 GLN A CA 1
ATOM 770 C C . GLN A 1 91 ? 2.490 -0.782 -21.570 1.00 96.81 91 GLN A C 1
ATOM 772 O O . GLN A 1 91 ? 1.813 -1.538 -22.276 1.00 96.81 91 GLN A O 1
ATOM 777 N N . LEU A 1 92 ? 3.460 -1.227 -20.764 1.00 97.56 92 LEU A N 1
ATOM 778 C CA . LEU A 1 92 ? 3.781 -2.644 -20.595 1.00 97.56 92 LEU A CA 1
ATOM 779 C C . LEU A 1 92 ? 2.569 -3.415 -20.062 1.00 97.56 92 LEU A C 1
ATOM 781 O O . LEU A 1 92 ? 2.159 -4.404 -20.670 1.00 97.56 92 LEU A O 1
ATOM 785 N N . LEU A 1 93 ? 1.942 -2.939 -18.983 1.00 97.56 93 LEU A N 1
ATOM 786 C CA . LEU A 1 93 ? 0.749 -3.573 -18.416 1.00 97.56 93 LEU A CA 1
ATOM 787 C C . LEU A 1 93 ? -0.407 -3.602 -19.426 1.00 97.56 93 LEU A C 1
ATOM 789 O O . LEU A 1 93 ? -1.076 -4.624 -19.585 1.00 97.56 93 LEU A O 1
ATOM 793 N N . ALA A 1 94 ? -0.628 -2.511 -20.170 1.00 97.12 94 ALA A N 1
ATOM 794 C CA . ALA A 1 94 ? -1.638 -2.478 -21.227 1.00 97.12 94 ALA A CA 1
ATOM 795 C C . ALA A 1 94 ? -1.347 -3.479 -22.356 1.00 97.12 94 ALA A C 1
ATOM 797 O O . ALA A 1 94 ? -2.277 -4.053 -22.927 1.00 97.12 94 ALA A O 1
ATOM 798 N N . TRP A 1 95 ? -0.075 -3.674 -22.702 1.00 98.00 95 TRP A N 1
ATOM 799 C CA . TRP A 1 95 ? 0.352 -4.649 -23.696 1.00 98.00 95 TRP A CA 1
ATOM 800 C C . TRP A 1 95 ? 0.159 -6.085 -23.192 1.00 98.00 95 TRP A C 1
ATOM 802 O O . TRP A 1 95 ? -0.457 -6.880 -23.901 1.00 98.00 95 TRP A O 1
ATOM 812 N N . LEU A 1 96 ? 0.570 -6.398 -21.957 1.00 97.81 96 LEU A N 1
ATOM 813 C CA . LEU A 1 96 ? 0.415 -7.725 -21.341 1.00 97.81 96 LEU A CA 1
ATOM 814 C C . LEU A 1 96 ? -1.052 -8.151 -21.247 1.00 97.81 96 LEU A C 1
ATOM 816 O O . LEU A 1 96 ? -1.379 -9.295 -21.563 1.00 97.81 96 LEU A O 1
ATOM 820 N N . GLN A 1 97 ? -1.944 -7.214 -20.913 1.00 97.12 97 GLN A N 1
ATOM 821 C CA . GLN A 1 97 ? -3.393 -7.443 -20.888 1.00 97.12 97 GLN A CA 1
ATOM 822 C C . GLN A 1 97 ? -3.982 -7.825 -22.258 1.00 97.12 97 GLN A C 1
ATOM 824 O O . GLN A 1 97 ? -5.013 -8.488 -22.337 1.00 97.12 97 GLN A O 1
ATOM 829 N N . ARG A 1 98 ? -3.332 -7.453 -23.370 1.00 97.19 98 ARG A N 1
ATOM 830 C CA . ARG A 1 98 ? -3.753 -7.881 -24.718 1.00 97.19 98 ARG A CA 1
ATOM 831 C C . ARG A 1 98 ? -3.191 -9.244 -25.118 1.00 97.19 98 ARG A C 1
ATOM 833 O O . ARG A 1 98 ? -3.682 -9.824 -26.089 1.00 97.19 98 ARG A O 1
ATOM 840 N N . LYS A 1 99 ? -2.177 -9.743 -24.410 1.00 97.69 99 LYS A N 1
ATOM 841 C CA . LYS A 1 99 ? -1.502 -11.013 -24.688 1.00 97.69 99 LYS A CA 1
ATOM 842 C C . LYS A 1 99 ? -2.151 -12.173 -23.937 1.00 97.69 99 LYS A C 1
ATOM 844 O O . LYS A 1 99 ? -3.061 -11.994 -23.134 1.00 97.69 99 LYS A O 1
ATOM 849 N N . GLN A 1 100 ? -1.688 -13.390 -24.221 1.00 96.19 100 GLN A N 1
ATOM 850 C CA . GLN A 1 100 ? -2.231 -14.589 -23.589 1.00 96.19 100 GLN A CA 1
ATOM 851 C C . GLN A 1 100 ? -2.060 -14.561 -22.064 1.00 96.19 100 GLN A C 1
ATOM 853 O O . GLN A 1 100 ? -2.959 -15.039 -21.379 1.00 96.19 100 GLN A O 1
ATOM 858 N N . VAL A 1 101 ? -0.967 -13.979 -21.547 1.00 96.31 101 VAL A N 1
ATOM 859 C CA . VAL A 1 101 ? -0.752 -13.870 -20.097 1.00 96.31 101 VAL A CA 1
ATOM 860 C C . VAL A 1 101 ? -1.885 -13.106 -19.407 1.00 96.31 101 VAL A C 1
ATOM 862 O O . VAL A 1 101 ? -2.558 -13.688 -18.570 1.00 96.31 101 VAL A O 1
ATOM 865 N N . GLY A 1 102 ? -2.200 -11.874 -19.821 1.00 95.56 102 GLY A N 1
ATOM 866 C CA . GLY A 1 102 ? -3.252 -11.088 -19.168 1.00 95.56 102 GLY A CA 1
ATOM 867 C C . GLY A 1 102 ? -4.678 -11.538 -19.503 1.00 95.56 102 GLY A C 1
ATOM 868 O O . GLY A 1 102 ? -5.613 -11.228 -18.779 1.00 95.56 102 GLY A O 1
ATOM 869 N N . ARG A 1 103 ? -4.874 -12.322 -20.574 1.00 95.81 103 ARG A N 1
ATOM 870 C CA . ARG A 1 103 ? -6.184 -12.930 -20.878 1.00 95.81 103 ARG A CA 1
ATOM 871 C C . ARG A 1 103 ? -6.516 -14.146 -20.012 1.00 95.81 103 ARG A C 1
ATOM 873 O O . ARG A 1 103 ? -7.682 -14.528 -19.965 1.00 95.81 103 ARG A O 1
ATOM 880 N N . ARG A 1 104 ? -5.513 -14.810 -19.427 1.00 96.19 104 ARG A N 1
ATOM 881 C CA . ARG A 1 104 ? -5.687 -16.091 -18.714 1.00 96.19 104 ARG A CA 1
ATOM 882 C C . ARG A 1 104 ? -5.237 -16.071 -17.259 1.00 96.19 104 ARG A C 1
ATOM 884 O O . ARG A 1 104 ? -5.715 -16.901 -16.500 1.00 96.19 104 ARG A O 1
ATOM 891 N N . TYR A 1 105 ? -4.343 -15.164 -16.893 1.00 97.69 105 TYR A N 1
ATOM 892 C CA . TYR A 1 105 ? -3.686 -15.132 -15.594 1.00 97.69 105 TYR A CA 1
ATOM 893 C C . TYR A 1 105 ? -3.752 -13.726 -15.002 1.00 97.69 105 TYR A C 1
ATOM 895 O O . TYR A 1 105 ? -3.900 -12.742 -15.730 1.00 97.69 105 TYR A O 1
ATOM 903 N N . TYR A 1 106 ? -3.612 -13.627 -13.684 1.00 97.31 106 TYR A N 1
ATOM 904 C CA . TYR A 1 106 ? -3.600 -12.345 -12.984 1.00 97.31 106 TYR A CA 1
ATOM 905 C C . TYR A 1 106 ? -2.239 -11.651 -13.082 1.00 97.31 106 TYR A C 1
ATOM 907 O O . TYR A 1 106 ? -1.197 -12.282 -12.903 1.00 97.31 106 TYR A O 1
ATOM 915 N N . LEU A 1 107 ? -2.248 -10.335 -13.307 1.00 97.75 107 LEU A N 1
ATOM 916 C CA . LEU A 1 107 ? -1.053 -9.488 -13.223 1.00 97.75 107 LEU A CA 1
ATOM 917 C C . LEU A 1 107 ? -1.064 -8.696 -11.907 1.00 97.75 107 LEU A C 1
ATOM 919 O O . LEU A 1 107 ? -1.956 -7.862 -11.706 1.00 97.75 107 LEU A O 1
ATOM 923 N N . VAL A 1 108 ? -0.088 -8.944 -11.027 1.00 97.88 108 VAL A N 1
ATOM 924 C CA . VAL A 1 108 ? 0.009 -8.309 -9.699 1.00 97.88 108 VAL A CA 1
ATOM 925 C C . VAL A 1 108 ? 1.413 -7.725 -9.485 1.00 97.88 108 VAL A C 1
ATOM 927 O O . VAL A 1 108 ? 2.305 -8.436 -9.034 1.00 97.88 108 VAL A O 1
ATOM 930 N N . PRO A 1 109 ? 1.656 -6.448 -9.818 1.00 97.62 109 PRO A N 1
ATOM 931 C CA . PRO A 1 109 ? 2.931 -5.803 -9.530 1.00 97.62 109 PRO A CA 1
ATOM 932 C C . PRO A 1 109 ? 3.133 -5.462 -8.052 1.00 97.62 109 PRO A C 1
ATOM 934 O O . PRO A 1 109 ? 2.176 -5.108 -7.356 1.00 97.62 109 PRO A O 1
ATOM 937 N N . ASN A 1 110 ? 4.395 -5.516 -7.617 1.00 96.75 110 ASN A N 1
ATOM 938 C CA . ASN A 1 110 ? 4.886 -4.772 -6.459 1.00 96.75 110 ASN A CA 1
ATOM 939 C C . ASN A 1 110 ? 5.006 -3.291 -6.847 1.00 96.75 110 ASN A C 1
ATOM 941 O O . ASN A 1 110 ? 5.679 -2.970 -7.825 1.00 96.75 110 ASN A O 1
ATOM 945 N N . VAL A 1 111 ? 4.342 -2.404 -6.105 1.00 95.56 111 VAL A N 1
ATOM 946 C CA . VAL A 1 111 ? 4.310 -0.958 -6.389 1.00 95.56 111 VAL A CA 1
ATOM 947 C C . VAL A 1 111 ? 5.143 -0.132 -5.404 1.00 95.56 111 VAL A C 1
ATOM 949 O O . VAL A 1 111 ? 5.064 1.098 -5.407 1.00 95.56 111 VAL A O 1
ATOM 952 N N . GLY A 1 112 ? 5.933 -0.794 -4.551 1.00 93.62 112 GLY A N 1
ATOM 953 C CA . GLY A 1 112 ? 6.664 -0.153 -3.459 1.00 93.62 112 GLY A CA 1
ATOM 954 C C . GLY A 1 112 ? 5.725 0.488 -2.429 1.00 93.62 112 GLY A C 1
ATOM 955 O O . GLY A 1 112 ? 4.526 0.190 -2.385 1.00 93.62 112 GLY A O 1
ATOM 956 N N . SER A 1 113 ? 6.256 1.438 -1.652 1.00 93.62 113 SER A N 1
ATOM 957 C CA . SER A 1 113 ? 5.486 2.213 -0.664 1.00 93.62 113 SER A CA 1
ATOM 958 C C . SER A 1 113 ? 4.393 3.058 -1.294 1.00 93.62 113 SER A C 1
ATOM 960 O O . SER A 1 113 ? 3.364 3.301 -0.673 1.00 93.62 113 SER A O 1
ATOM 962 N N . TRP A 1 114 ? 4.567 3.500 -2.540 1.00 93.44 114 TRP A N 1
ATOM 963 C CA . TRP A 1 114 ? 3.548 4.258 -3.269 1.00 93.44 114 TRP A CA 1
ATOM 964 C C . TRP A 1 114 ? 3.023 5.484 -2.487 1.00 93.44 114 TRP A C 1
ATOM 966 O O . TRP A 1 114 ? 1.841 5.836 -2.556 1.00 93.44 114 TRP A O 1
ATOM 976 N N . ILE A 1 115 ? 3.929 6.143 -1.756 1.00 94.75 115 ILE A N 1
ATOM 977 C CA . ILE A 1 115 ? 3.665 7.283 -0.861 1.00 94.75 115 ILE A CA 1
ATOM 978 C C . ILE A 1 115 ? 3.995 8.648 -1.468 1.00 94.75 115 ILE A C 1
ATOM 980 O O . ILE A 1 115 ? 3.620 9.655 -0.899 1.00 94.75 115 ILE A O 1
ATOM 984 N N . THR A 1 116 ? 4.678 8.718 -2.615 1.00 91.69 116 THR A N 1
ATOM 985 C CA . THR A 1 116 ? 5.119 10.003 -3.184 1.00 91.69 116 THR A CA 1
ATOM 986 C C . THR A 1 116 ? 4.228 10.441 -4.344 1.00 91.69 116 THR A C 1
ATOM 988 O O . THR A 1 116 ? 3.747 9.612 -5.125 1.00 91.69 116 THR A O 1
ATOM 991 N N . SER A 1 117 ? 4.040 11.750 -4.524 1.00 90.25 117 SER A N 1
ATOM 992 C CA . SER A 1 117 ? 3.368 12.317 -5.709 1.00 90.25 117 SER A CA 1
ATOM 993 C C . SER A 1 117 ? 4.202 12.205 -6.993 1.00 90.25 117 SER A C 1
ATOM 995 O O . SER A 1 117 ? 3.674 12.395 -8.087 1.00 90.25 117 SER A O 1
ATOM 997 N N . ARG A 1 118 ? 5.488 11.850 -6.860 1.00 91.81 118 ARG A N 1
ATOM 998 C CA . ARG A 1 118 ? 6.422 11.575 -7.961 1.00 91.81 118 ARG A CA 1
ATOM 999 C C . ARG A 1 118 ? 5.988 10.377 -8.806 1.00 91.81 118 ARG A C 1
ATOM 1001 O O . ARG A 1 118 ? 6.162 10.402 -10.022 1.00 91.81 118 ARG A O 1
ATOM 1008 N N 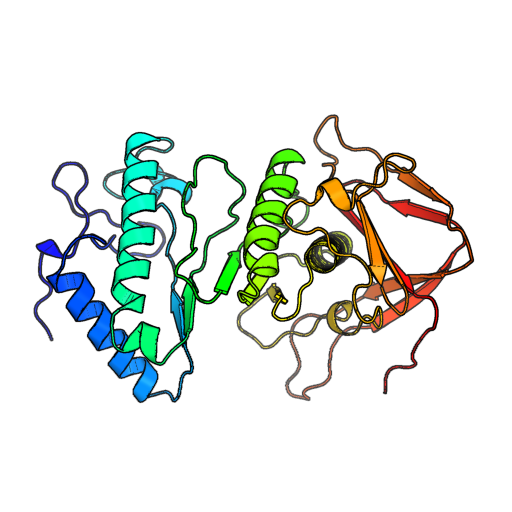. ASP A 1 119 ? 5.403 9.354 -8.179 1.00 92.06 119 ASP A N 1
ATOM 1009 C CA . ASP A 1 119 ? 4.924 8.168 -8.892 1.00 92.06 119 ASP A CA 1
ATOM 1010 C C . ASP A 1 119 ? 3.543 8.414 -9.518 1.00 92.06 119 ASP A C 1
ATOM 1012 O O . ASP A 1 119 ? 2.501 8.331 -8.861 1.00 92.06 119 ASP A O 1
ATOM 1016 N N . ALA A 1 120 ? 3.524 8.705 -10.815 1.00 90.94 120 ALA A N 1
ATOM 1017 C CA . ALA A 1 120 ? 2.294 8.871 -11.582 1.00 90.94 120 ALA A CA 1
ATOM 1018 C C . ALA A 1 120 ? 1.688 7.544 -12.090 1.00 90.94 120 ALA A C 1
ATOM 1020 O O . ALA A 1 120 ? 0.661 7.572 -12.776 1.00 90.94 120 ALA A O 1
ATOM 1021 N N . THR A 1 121 ? 2.280 6.384 -11.775 1.00 93.00 121 THR A N 1
ATOM 1022 C CA . THR A 1 121 ? 1.818 5.089 -12.292 1.00 93.00 121 THR A CA 1
ATOM 1023 C C . THR A 1 121 ? 0.411 4.785 -11.798 1.00 93.00 121 THR A C 1
ATOM 1025 O O . THR A 1 121 ? 0.120 4.799 -10.599 1.00 93.00 121 THR A O 1
ATOM 1028 N N . THR A 1 122 ? -0.496 4.489 -12.730 1.00 86.19 122 THR A N 1
ATOM 1029 C CA . THR A 1 122 ? -1.909 4.287 -12.385 1.00 86.19 122 THR A CA 1
ATOM 1030 C C . THR A 1 122 ? -2.227 2.852 -11.987 1.00 86.19 122 THR A C 1
ATOM 1032 O O . THR A 1 122 ? -3.234 2.615 -11.313 1.00 86.19 122 THR A O 1
ATOM 1035 N N . TYR A 1 123 ? -1.441 1.888 -12.486 1.00 93.94 123 TYR A N 1
ATOM 1036 C CA . TYR A 1 123 ? -1.674 0.443 -12.376 1.00 93.94 123 TYR A CA 1
ATOM 1037 C C . TYR A 1 123 ? -3.093 0.014 -12.788 1.00 93.94 123 TYR A C 1
ATOM 1039 O O . TYR A 1 123 ? -3.561 -1.077 -12.466 1.00 93.94 123 TYR A O 1
ATOM 1047 N N . ARG A 1 124 ? -3.810 0.842 -13.563 1.00 90.69 124 ARG A N 1
ATOM 1048 C CA . ARG A 1 124 ? -5.226 0.616 -13.920 1.00 90.69 124 ARG A CA 1
ATOM 1049 C C . ARG A 1 124 ? -5.452 -0.655 -14.746 1.00 90.69 124 ARG A C 1
ATOM 1051 O O . ARG A 1 124 ? -6.585 -1.129 -14.860 1.00 90.69 124 ARG A O 1
ATOM 1058 N N . ARG A 1 125 ? -4.383 -1.143 -15.381 1.00 95.25 125 ARG A N 1
ATOM 1059 C CA . ARG A 1 125 ? -4.340 -2.355 -16.206 1.00 95.25 125 ARG A CA 1
ATOM 1060 C C . ARG A 1 125 ? -3.874 -3.590 -15.427 1.00 95.25 125 ARG A C 1
ATOM 1062 O O . ARG A 1 125 ? -3.924 -4.670 -15.996 1.00 95.25 125 ARG A O 1
ATOM 1069 N N . ALA A 1 126 ? -3.455 -3.461 -14.171 1.00 96.75 126 ALA A N 1
ATOM 1070 C CA . ALA A 1 126 ? -3.186 -4.610 -13.316 1.00 96.75 126 ALA A CA 1
ATOM 1071 C C . ALA A 1 126 ? -4.492 -5.193 -12.744 1.00 96.75 126 ALA A C 1
ATOM 1073 O O . ALA A 1 126 ? -5.522 -4.509 -12.656 1.00 96.75 126 ALA A O 1
ATOM 1074 N N . ASP A 1 127 ? -4.455 -6.463 -12.349 1.00 97.62 127 ASP A N 1
ATOM 1075 C CA . ASP A 1 127 ? -5.593 -7.143 -11.719 1.00 97.62 127 ASP A CA 1
ATOM 1076 C C . ASP A 1 127 ? -5.626 -6.944 -10.203 1.00 97.62 127 ASP A C 1
ATOM 1078 O O . ASP A 1 127 ? -6.696 -6.931 -9.578 1.00 97.62 127 ASP A O 1
ATOM 1082 N N . GLY A 1 128 ? -4.457 -6.676 -9.637 1.00 97.44 128 GLY A N 1
ATOM 1083 C CA . GLY A 1 128 ? -4.260 -6.159 -8.298 1.00 97.44 128 GLY A CA 1
ATOM 1084 C C . GLY A 1 128 ? -2.872 -5.565 -8.150 1.00 97.44 128 GLY A C 1
ATOM 1085 O O . GLY A 1 128 ? -2.157 -5.454 -9.134 1.00 97.44 128 GLY A O 1
ATOM 1086 N N . VAL A 1 129 ? -2.498 -5.193 -6.933 1.00 97.88 129 VAL A N 1
ATOM 1087 C CA . VAL A 1 129 ? -1.144 -4.734 -6.590 1.00 97.88 129 VAL A CA 1
ATOM 1088 C C . VAL A 1 129 ? -0.734 -5.290 -5.232 1.00 97.88 129 VAL A C 1
ATOM 1090 O O . VAL A 1 129 ? -1.604 -5.571 -4.399 1.00 97.88 129 VAL A O 1
ATOM 1093 N N . MET A 1 130 ? 0.569 -5.378 -4.985 1.00 98.25 130 MET A N 1
ATOM 1094 C CA . MET A 1 130 ? 1.118 -5.377 -3.632 1.00 98.25 130 MET A CA 1
ATOM 1095 C C . MET A 1 130 ? 1.724 -4.012 -3.330 1.00 98.25 130 MET A C 1
ATOM 1097 O O . MET A 1 130 ? 2.535 -3.520 -4.106 1.00 98.25 130 MET A O 1
ATOM 1101 N N . ILE A 1 131 ? 1.326 -3.426 -2.205 1.00 97.75 131 ILE A N 1
ATOM 1102 C CA . ILE A 1 131 ? 1.949 -2.232 -1.634 1.00 97.75 131 ILE A CA 1
ATOM 1103 C C . ILE A 1 131 ? 2.944 -2.724 -0.586 1.00 97.75 131 ILE A C 1
ATOM 1105 O O . ILE A 1 131 ? 2.530 -3.263 0.443 1.00 97.75 131 ILE A O 1
ATOM 1109 N N . GLU A 1 132 ? 4.227 -2.578 -0.882 1.00 95.31 132 GLU A N 1
ATOM 1110 C CA . GLU A 1 132 ? 5.339 -2.860 0.026 1.00 95.31 132 GLU A CA 1
ATOM 1111 C C . GLU A 1 132 ? 5.553 -1.675 0.967 1.00 95.31 132 GLU A C 1
ATOM 1113 O O . GLU A 1 132 ? 5.424 -0.548 0.523 1.00 95.31 132 GLU A O 1
ATOM 1118 N N . GLY A 1 133 ? 5.846 -1.868 2.254 1.00 96.00 133 GLY A N 1
ATOM 1119 C CA . GLY A 1 133 ? 5.887 -0.726 3.185 1.00 96.00 133 GLY A CA 1
ATOM 1120 C C . GLY A 1 133 ? 4.497 -0.107 3.397 1.00 96.00 133 GLY A C 1
ATOM 1121 O O . GLY A 1 133 ? 4.292 1.105 3.377 1.00 96.00 133 GLY A O 1
ATOM 1122 N N . PHE A 1 134 ? 3.467 -0.938 3.528 1.00 98.44 134 PHE A N 1
ATOM 1123 C CA . PHE A 1 134 ? 2.117 -0.465 3.793 1.00 98.44 134 PHE A CA 1
ATOM 1124 C C . PHE A 1 134 ? 1.994 0.127 5.207 1.00 98.44 134 PHE A C 1
ATOM 1126 O O . PHE A 1 134 ? 2.396 -0.490 6.194 1.00 98.44 134 PHE A O 1
ATOM 1133 N N . ALA A 1 135 ? 1.340 1.289 5.297 1.00 98.25 135 ALA A N 1
ATOM 1134 C CA . ALA A 1 135 ? 1.080 2.118 6.479 1.00 98.25 135 ALA A CA 1
ATOM 1135 C C . ALA A 1 135 ? 2.304 2.781 7.132 1.00 98.25 135 ALA A C 1
ATOM 1137 O O . ALA A 1 135 ? 2.159 3.881 7.666 1.00 98.25 135 ALA A O 1
ATOM 1138 N N . LEU A 1 136 ? 3.467 2.137 7.111 1.00 96.81 136 LEU A N 1
ATOM 1139 C CA . LEU A 1 136 ? 4.732 2.665 7.613 1.00 96.81 136 LEU A CA 1
ATOM 1140 C C . LEU A 1 136 ? 5.919 1.917 6.990 1.00 96.81 136 LEU A C 1
ATOM 1142 O O . LEU A 1 136 ? 5.741 0.827 6.444 1.00 96.81 136 LEU A O 1
ATOM 1146 N N . GLU A 1 137 ? 7.116 2.489 7.098 1.00 94.44 137 GLU A N 1
ATOM 1147 C CA . GLU A 1 137 ? 8.335 1.924 6.510 1.00 94.44 137 GLU A CA 1
ATOM 1148 C C . GLU A 1 137 ? 8.880 0.747 7.327 1.00 94.44 137 GLU A C 1
ATOM 1150 O O . GLU A 1 137 ? 9.111 -0.334 6.791 1.00 94.44 137 GLU A O 1
ATOM 1155 N N . ALA A 1 138 ? 9.049 0.952 8.632 1.00 94.94 138 ALA A N 1
ATOM 1156 C CA . ALA A 1 138 ? 9.617 -0.007 9.575 1.00 94.94 138 ALA A CA 1
ATOM 1157 C C . ALA A 1 138 ? 9.207 0.359 11.008 1.00 94.94 138 ALA A C 1
ATOM 1159 O O . ALA A 1 138 ? 8.606 1.413 11.235 1.00 94.94 138 ALA A O 1
ATOM 1160 N N . ASP A 1 139 ? 9.535 -0.488 11.986 1.00 95.56 139 ASP A N 1
ATOM 1161 C CA . ASP A 1 139 ? 9.264 -0.171 13.389 1.00 95.56 139 ASP A CA 1
ATOM 1162 C C . ASP A 1 139 ? 9.821 1.217 13.765 1.00 95.56 139 ASP A C 1
ATOM 1164 O O . ASP A 1 139 ? 10.934 1.567 13.385 1.00 95.56 139 ASP A O 1
ATOM 1168 N N . ASP A 1 140 ? 9.012 2.033 14.456 1.00 94.81 140 ASP A N 1
ATOM 1169 C CA . ASP A 1 140 ? 9.328 3.437 14.776 1.00 94.81 140 ASP A CA 1
ATOM 1170 C C . ASP A 1 140 ? 9.577 4.372 13.560 1.00 94.81 140 ASP A C 1
ATOM 1172 O O . ASP A 1 140 ? 10.018 5.502 13.749 1.00 94.81 140 ASP A O 1
ATOM 1176 N N . SER A 1 141 ? 9.216 3.980 12.328 1.00 96.06 141 SER A N 1
ATOM 1177 C CA . SER A 1 141 ? 9.325 4.817 11.112 1.00 96.06 141 SER A CA 1
ATOM 1178 C C . SER A 1 141 ? 7.965 5.038 10.417 1.00 96.06 141 SER A C 1
ATOM 1180 O O . SER A 1 141 ? 7.671 4.437 9.376 1.00 96.06 141 SER A O 1
ATOM 1182 N N . PRO A 1 142 ? 7.058 5.846 11.005 1.00 96.38 142 PRO A N 1
ATOM 1183 C CA . PRO A 1 142 ? 5.787 6.193 10.382 1.00 96.38 142 PRO A CA 1
ATOM 1184 C C . PRO A 1 142 ? 5.966 7.220 9.263 1.00 96.38 142 PRO A C 1
ATOM 1186 O O . PRO A 1 142 ? 6.805 8.113 9.348 1.00 96.38 142 PRO A O 1
ATOM 1189 N N . TYR A 1 143 ? 5.103 7.144 8.252 1.00 96.88 143 TYR A N 1
ATOM 1190 C CA . TYR A 1 143 ? 5.045 8.166 7.212 1.00 96.88 143 TYR A CA 1
ATOM 1191 C C . TYR A 1 143 ? 4.500 9.495 7.733 1.00 96.88 143 TYR A C 1
ATOM 1193 O O . TYR A 1 143 ? 3.733 9.535 8.700 1.00 96.88 143 TYR A O 1
ATOM 1201 N N . ALA A 1 144 ? 4.843 10.574 7.027 1.00 95.94 144 ALA A N 1
ATOM 1202 C CA . ALA A 1 144 ? 4.127 11.833 7.153 1.00 95.94 144 ALA A CA 1
ATOM 1203 C C . ALA A 1 144 ? 2.629 11.619 6.868 1.00 95.94 144 ALA A C 1
ATOM 1205 O O . ALA A 1 144 ? 2.239 10.737 6.094 1.00 95.94 144 ALA A O 1
ATOM 1206 N N . LEU A 1 145 ? 1.773 12.436 7.488 1.00 96.50 145 LEU A N 1
ATOM 1207 C CA . LEU A 1 145 ? 0.319 12.281 7.373 1.00 96.50 145 LEU A CA 1
ATOM 1208 C C . LEU A 1 145 ? -0.159 12.296 5.911 1.00 96.50 145 LEU A C 1
ATOM 1210 O O . LEU A 1 145 ? -0.994 11.473 5.531 1.00 96.50 145 LEU A O 1
ATOM 1214 N N . GLU A 1 146 ? 0.374 13.207 5.100 1.00 96.62 146 GLU A N 1
ATOM 1215 C CA . GLU A 1 146 ? -0.007 13.375 3.693 1.00 96.62 146 GLU A CA 1
ATOM 1216 C C . GLU A 1 146 ? 0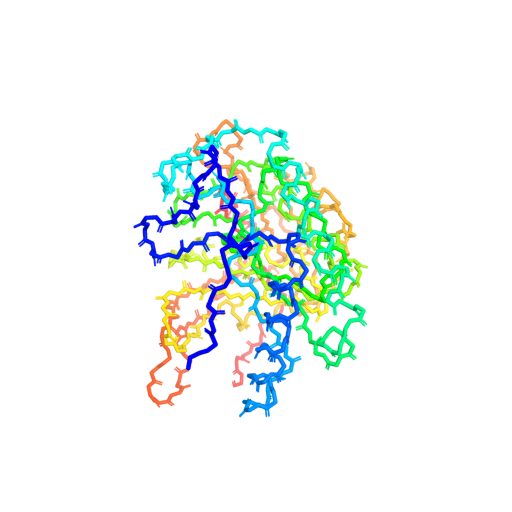.401 12.166 2.837 1.00 96.62 146 GLU A C 1
ATOM 1218 O O . GLU A 1 146 ? -0.384 11.689 2.017 1.00 96.62 146 GLU A O 1
ATOM 1223 N N . ASP A 1 147 ? 1.579 11.601 3.098 1.00 97.19 147 ASP A N 1
ATOM 1224 C CA . ASP A 1 147 ? 2.099 10.398 2.441 1.00 97.19 147 ASP A CA 1
ATOM 1225 C C . ASP A 1 147 ? 1.256 9.160 2.786 1.00 97.19 147 ASP A C 1
ATOM 1227 O O . ASP A 1 147 ? 0.863 8.381 1.908 1.00 97.19 147 ASP A O 1
ATOM 1231 N N . TRP A 1 148 ? 0.891 9.011 4.065 1.00 98.12 148 TRP A N 1
ATOM 1232 C CA . TRP A 1 148 ? -0.032 7.967 4.515 1.00 98.12 148 TRP A CA 1
ATOM 1233 C C . TRP A 1 148 ? -1.411 8.115 3.854 1.00 98.12 148 TRP A C 1
ATOM 1235 O O . TRP A 1 148 ? -1.993 7.129 3.387 1.00 98.12 148 TRP A O 1
ATOM 1245 N N . GLN A 1 149 ? -1.938 9.344 3.769 1.00 98.19 149 GLN A N 1
ATOM 1246 C CA . GLN A 1 149 ? -3.212 9.622 3.099 1.00 98.19 149 GLN A CA 1
ATOM 1247 C C . GLN A 1 149 ? -3.136 9.296 1.604 1.00 98.19 149 GLN A C 1
ATOM 1249 O O . GLN A 1 149 ? -4.068 8.693 1.062 1.00 98.19 149 GLN A O 1
ATOM 1254 N N . LEU A 1 150 ? -2.031 9.640 0.940 1.00 97.81 150 LEU A N 1
ATOM 1255 C CA . LEU A 1 150 ? -1.807 9.349 -0.472 1.00 97.81 150 LEU A CA 1
ATOM 1256 C C . LEU A 1 150 ? -1.787 7.837 -0.740 1.00 97.81 150 LEU A C 1
ATOM 1258 O O . LEU A 1 150 ? -2.526 7.370 -1.616 1.00 97.81 150 LEU A O 1
ATOM 1262 N N . GLN A 1 151 ? -1.030 7.058 0.041 1.00 98.00 151 GLN A N 1
ATOM 1263 C CA . GLN A 1 151 ? -1.005 5.593 -0.071 1.00 98.00 151 GLN A CA 1
ATOM 1264 C C . GLN A 1 151 ? -2.403 4.993 0.159 1.00 98.00 151 GLN A C 1
ATOM 1266 O O . GLN A 1 151 ? -2.871 4.164 -0.631 1.00 98.00 151 GLN A O 1
ATOM 1271 N N . ALA A 1 152 ? -3.117 5.446 1.198 1.00 98.50 152 ALA A N 1
ATOM 1272 C CA . ALA A 1 152 ? -4.469 4.978 1.497 1.00 98.50 152 ALA A CA 1
ATOM 1273 C C . ALA A 1 152 ? -5.458 5.290 0.359 1.00 98.50 152 ALA A C 1
ATOM 1275 O O . ALA A 1 152 ? -6.242 4.421 -0.034 1.00 98.50 152 ALA A O 1
ATOM 1276 N N . ASN A 1 153 ? -5.402 6.492 -0.218 1.00 98.06 153 ASN A N 1
ATOM 1277 C CA . ASN A 1 153 ? -6.263 6.912 -1.326 1.00 98.06 153 ASN A CA 1
ATOM 1278 C C . ASN A 1 153 ? -5.986 6.124 -2.607 1.00 98.06 153 ASN A C 1
ATOM 1280 O O . ASN A 1 153 ? -6.920 5.688 -3.288 1.00 98.06 153 ASN A O 1
ATOM 1284 N N . ARG A 1 154 ? -4.713 5.858 -2.910 1.00 96.69 154 ARG A N 1
ATOM 1285 C CA . ARG A 1 154 ? -4.307 4.998 -4.029 1.00 96.69 154 ARG A CA 1
ATOM 1286 C C . ARG A 1 154 ? -4.818 3.565 -3.859 1.00 96.69 154 ARG A C 1
ATOM 1288 O O . ARG A 1 154 ? -5.445 3.023 -4.776 1.00 96.69 154 ARG A O 1
ATOM 1295 N N . ALA A 1 155 ? -4.677 2.987 -2.665 1.00 97.31 155 ALA A N 1
ATOM 1296 C CA . ALA A 1 155 ? -5.245 1.679 -2.345 1.00 97.31 155 ALA A CA 1
ATOM 1297 C C . ALA A 1 155 ? -6.779 1.670 -2.495 1.00 97.31 155 ALA A C 1
ATOM 1299 O O . ALA A 1 155 ? -7.346 0.796 -3.157 1.00 97.31 155 ALA A O 1
ATOM 1300 N N . LEU A 1 156 ? -7.471 2.675 -1.950 1.00 97.62 156 LEU A N 1
ATOM 1301 C CA . LEU A 1 156 ? -8.925 2.821 -2.054 1.00 97.62 156 LEU A CA 1
ATOM 1302 C C . LEU A 1 156 ? -9.404 2.987 -3.502 1.00 97.62 156 LEU A C 1
ATOM 1304 O O . LEU A 1 156 ? -10.446 2.443 -3.882 1.00 97.62 156 LEU A O 1
ATOM 1308 N N . ALA A 1 157 ? -8.634 3.666 -4.352 1.00 95.88 157 ALA A N 1
ATOM 1309 C CA . ALA A 1 157 ? -8.933 3.777 -5.772 1.00 95.88 157 ALA A CA 1
ATOM 1310 C C . ALA A 1 157 ? -8.978 2.396 -6.455 1.00 95.88 157 ALA A C 1
ATOM 1312 O O . ALA A 1 157 ? -9.872 2.151 -7.274 1.00 95.88 157 ALA A O 1
ATOM 1313 N N . LEU A 1 158 ? -8.080 1.473 -6.101 1.00 95.88 158 LEU A N 1
ATOM 1314 C CA . LEU A 1 158 ? -8.089 0.089 -6.593 1.00 95.88 158 LEU A CA 1
ATOM 1315 C C . LEU A 1 158 ? -9.216 -0.741 -5.965 1.00 95.88 158 LEU A C 1
ATOM 1317 O O . LEU A 1 158 ? -9.962 -1.417 -6.682 1.00 95.88 158 LEU A O 1
ATOM 1321 N N . VAL A 1 159 ? -9.417 -0.614 -4.652 1.00 95.81 159 VAL A N 1
ATOM 1322 C CA . VAL A 1 159 ? -10.502 -1.289 -3.922 1.00 95.81 159 VAL A CA 1
ATOM 1323 C C . VAL A 1 159 ? -11.874 -0.921 -4.486 1.00 95.81 159 VAL A C 1
ATOM 1325 O O . VAL A 1 159 ? -12.704 -1.805 -4.703 1.00 95.81 159 VAL A O 1
ATOM 1328 N N . SER A 1 160 ? -12.106 0.357 -4.805 1.00 94.88 160 SER A N 1
ATOM 1329 C CA . SER A 1 160 ? -13.361 0.841 -5.402 1.00 94.88 160 SER A CA 1
ATOM 1330 C C . SER A 1 160 ? -13.663 0.228 -6.775 1.00 94.88 160 SER A C 1
ATOM 1332 O O . SER A 1 160 ? -14.807 0.237 -7.221 1.00 94.88 160 SER A O 1
ATOM 1334 N N . ARG A 1 161 ? -12.642 -0.323 -7.443 1.00 94.31 161 ARG A N 1
ATOM 1335 C CA . ARG A 1 161 ? -12.735 -1.020 -8.733 1.00 94.31 161 ARG A CA 1
ATOM 1336 C C . ARG A 1 161 ? -12.678 -2.543 -8.577 1.00 94.31 161 ARG A C 1
ATOM 1338 O O . ARG A 1 161 ? -12.533 -3.248 -9.570 1.00 94.31 161 ARG A O 1
ATOM 1345 N N . ASN A 1 162 ? -12.778 -3.053 -7.345 1.00 94.38 162 ASN A N 1
ATOM 1346 C CA . ASN A 1 162 ? -12.710 -4.478 -7.011 1.00 94.38 162 ASN A CA 1
ATOM 1347 C C . ASN A 1 162 ? -11.422 -5.173 -7.510 1.00 94.38 162 ASN A C 1
ATOM 1349 O O . ASN A 1 162 ? -11.425 -6.373 -7.813 1.00 94.38 162 ASN A O 1
ATOM 1353 N N . ARG A 1 163 ? -10.325 -4.411 -7.596 1.00 96.19 163 ARG A N 1
ATOM 1354 C CA . ARG A 1 163 ? -8.975 -4.937 -7.827 1.00 96.19 163 ARG A CA 1
ATOM 1355 C C . ARG A 1 163 ? -8.414 -5.517 -6.533 1.00 96.19 163 ARG A C 1
ATOM 1357 O O . ARG A 1 163 ? -8.839 -5.114 -5.445 1.00 96.19 163 ARG A O 1
ATOM 1364 N N . ALA A 1 164 ? -7.511 -6.486 -6.653 1.00 97.50 164 ALA A N 1
ATOM 1365 C CA . ALA A 1 164 ? -6.850 -7.039 -5.479 1.00 97.50 164 ALA A CA 1
ATOM 1366 C C . ALA A 1 164 ? -5.825 -6.041 -4.912 1.00 97.50 164 ALA A C 1
ATOM 1368 O O . ALA A 1 164 ? -5.165 -5.330 -5.663 1.00 97.50 164 ALA A O 1
ATOM 1369 N N . VAL A 1 165 ? -5.708 -5.968 -3.589 1.00 98.19 165 VAL A N 1
ATOM 1370 C CA . VAL A 1 165 ? -4.659 -5.192 -2.911 1.00 98.19 165 VAL A CA 1
ATOM 1371 C C . VAL A 1 165 ? -4.056 -6.067 -1.827 1.00 98.19 165 VAL A C 1
ATOM 1373 O O . VAL A 1 165 ? -4.773 -6.514 -0.929 1.00 98.19 165 VAL A O 1
ATOM 1376 N N . ILE A 1 166 ? -2.756 -6.308 -1.910 1.00 98.44 166 ILE A N 1
ATOM 1377 C CA . ILE A 1 166 ? -1.964 -6.954 -0.868 1.00 98.44 166 ILE A CA 1
ATOM 1378 C C . ILE A 1 166 ? -1.216 -5.836 -0.143 1.00 98.44 166 ILE A C 1
ATOM 1380 O O . ILE A 1 166 ? -0.369 -5.168 -0.720 1.00 98.44 166 ILE A O 1
ATOM 1384 N N . ALA A 1 167 ? -1.592 -5.574 1.101 1.00 98.56 167 ALA A N 1
ATOM 1385 C CA . ALA A 1 167 ? -0.920 -4.617 1.966 1.00 98.56 167 ALA A CA 1
ATOM 1386 C C . ALA A 1 167 ? 0.191 -5.352 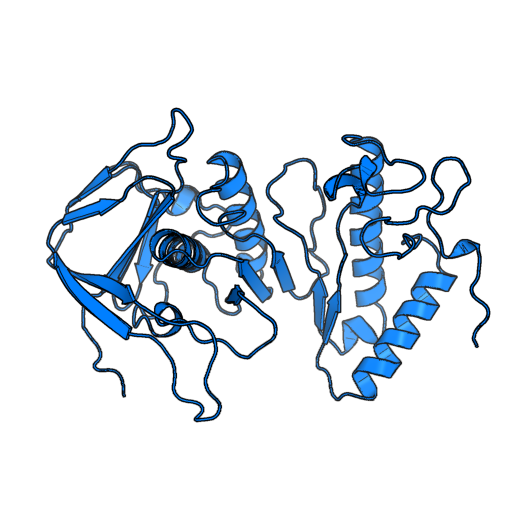2.724 1.00 98.56 167 ALA A C 1
ATOM 1388 O O . ALA A 1 167 ? -0.130 -6.091 3.652 1.00 98.56 167 ALA A O 1
ATOM 1389 N N . GLN A 1 168 ? 1.451 -5.193 2.315 1.00 98.00 168 GLN A N 1
ATOM 1390 C CA . GLN A 1 168 ? 2.606 -5.841 2.942 1.00 98.00 168 GLN A CA 1
ATOM 1391 C C . GLN A 1 168 ? 3.387 -4.856 3.813 1.00 98.00 168 GLN A C 1
ATOM 1393 O O . GLN A 1 168 ? 3.620 -3.722 3.412 1.00 98.00 168 GLN A O 1
ATOM 1398 N N . THR A 1 169 ? 3.805 -5.277 5.002 1.00 97.38 169 THR A N 1
ATOM 1399 C CA . THR A 1 169 ? 4.610 -4.475 5.935 1.00 97.38 169 THR A CA 1
ATOM 1400 C C . THR A 1 169 ? 5.648 -5.357 6.623 1.00 97.38 169 THR A C 1
ATOM 1402 O O . THR A 1 169 ? 5.415 -6.557 6.740 1.00 97.38 169 THR A O 1
ATOM 1405 N N . TYR A 1 170 ? 6.729 -4.762 7.129 1.00 95.81 170 TYR A N 1
ATOM 1406 C CA . TYR A 1 170 ? 7.859 -5.471 7.748 1.00 95.81 170 TYR A CA 1
ATOM 1407 C C . TYR A 1 170 ? 7.959 -5.259 9.268 1.00 95.81 170 TYR A C 1
ATOM 1409 O O . TYR A 1 170 ? 9.034 -5.265 9.860 1.00 95.81 170 TYR A O 1
ATOM 1417 N N . VAL A 1 171 ? 6.825 -4.970 9.909 1.00 95.00 171 VAL A N 1
ATOM 1418 C CA . VAL A 1 171 ? 6.786 -4.483 11.294 1.00 95.00 171 VAL A CA 1
ATOM 1419 C C . VAL A 1 171 ? 6.635 -5.613 12.299 1.00 95.00 171 VAL A C 1
ATOM 1421 O O . VAL A 1 171 ? 5.750 -6.467 12.190 1.00 95.00 171 VAL A O 1
ATOM 1424 N N . THR A 1 172 ? 7.446 -5.575 13.352 1.00 92.81 172 THR A N 1
ATOM 1425 C CA . THR A 1 172 ? 7.465 -6.603 14.401 1.00 92.81 172 THR A CA 1
ATOM 1426 C C . THR A 1 172 ? 6.985 -6.060 15.744 1.00 92.81 172 THR A C 1
ATOM 1428 O O . THR A 1 172 ? 6.577 -6.823 16.630 1.00 92.81 172 THR A O 1
ATOM 1431 N N . GLY A 1 173 ? 6.941 -4.739 15.901 1.00 95.38 173 GLY A N 1
ATOM 1432 C CA . GLY A 1 173 ? 6.413 -4.074 17.075 1.00 95.38 173 GLY A CA 1
ATOM 1433 C C . GLY A 1 173 ? 4.898 -4.250 17.206 1.00 95.38 173 GLY A C 1
ATOM 1434 O O . GLY A 1 173 ? 4.125 -4.188 16.250 1.00 95.38 173 GLY A O 1
ATOM 1435 N N . ARG A 1 174 ? 4.411 -4.494 18.432 1.00 95.44 174 ARG A N 1
ATOM 1436 C CA . ARG A 1 174 ? 2.964 -4.679 18.674 1.00 95.44 174 ARG A CA 1
ATOM 1437 C C . ARG A 1 174 ? 2.158 -3.433 18.287 1.00 95.44 174 ARG A C 1
ATOM 1439 O O . ARG A 1 174 ? 1.011 -3.564 17.861 1.00 95.44 174 ARG A O 1
ATOM 1446 N N . ARG A 1 175 ? 2.697 -2.234 18.535 1.00 96.38 175 ARG A N 1
ATOM 1447 C CA . ARG A 1 175 ? 1.994 -0.974 18.244 1.00 96.38 175 ARG A CA 1
ATOM 1448 C C . ARG A 1 175 ? 1.844 -0.815 16.732 1.00 96.38 175 ARG A C 1
ATOM 1450 O O . ARG A 1 175 ? 0.744 -0.533 16.272 1.00 96.38 175 ARG A O 1
ATOM 1457 N N . GLU A 1 176 ? 2.913 -1.089 16.007 1.00 97.56 176 GLU A N 1
ATOM 1458 C CA . GLU A 1 176 ? 3.080 -0.964 14.567 1.00 97.56 176 GLU A CA 1
ATOM 1459 C C . GLU A 1 176 ? 2.219 -1.989 13.842 1.00 97.56 176 GLU A C 1
ATOM 1461 O O . GLU A 1 176 ? 1.378 -1.607 13.036 1.00 97.56 176 GLU A O 1
ATOM 1466 N N . ARG A 1 177 ? 2.272 -3.269 14.238 1.00 98.00 177 ARG A N 1
ATOM 1467 C CA . ARG A 1 177 ? 1.355 -4.293 13.708 1.00 98.00 177 ARG A CA 1
ATOM 1468 C C . ARG A 1 177 ? -0.109 -3.909 13.876 1.00 98.00 177 ARG A C 1
ATOM 1470 O O . ARG A 1 177 ? -0.910 -4.076 12.954 1.00 98.00 177 ARG A O 1
ATOM 1477 N N . MET A 1 178 ? -0.484 -3.388 15.046 1.00 98.44 178 MET A N 1
ATOM 1478 C CA . MET A 1 178 ? -1.852 -2.924 15.276 1.00 98.44 178 MET A CA 1
ATOM 1479 C C . MET A 1 178 ? -2.182 -1.679 14.451 1.00 98.44 178 MET A C 1
ATOM 1481 O O . MET A 1 178 ? -3.314 -1.577 13.980 1.00 98.44 178 MET A O 1
ATOM 1485 N N . PHE A 1 179 ? -1.236 -0.761 14.245 1.00 98.69 179 PHE A N 1
ATOM 1486 C CA . PHE A 1 179 ? -1.408 0.408 13.384 1.00 98.69 179 PHE A CA 1
ATOM 1487 C C . PHE A 1 179 ? -1.590 0.016 11.914 1.00 98.69 179 PHE A C 1
ATOM 1489 O O . PHE A 1 179 ? -2.578 0.432 11.306 1.00 98.69 179 PHE A O 1
ATOM 1496 N N . THR A 1 180 ? -0.746 -0.864 11.372 1.00 98.56 180 THR A N 1
ATOM 1497 C CA . THR A 1 180 ? -0.899 -1.423 10.021 1.00 98.56 180 THR A CA 1
ATOM 1498 C C . THR A 1 180 ? -2.219 -2.172 9.890 1.00 98.56 180 THR A C 1
ATOM 1500 O O . THR A 1 180 ? -2.976 -1.935 8.951 1.00 98.56 180 THR A O 1
ATOM 1503 N N . THR A 1 181 ? -2.573 -3.010 10.870 1.00 98.75 181 THR A N 1
ATOM 1504 C CA . THR A 1 181 ? -3.875 -3.698 10.901 1.00 98.75 181 THR A CA 1
ATOM 1505 C C . THR A 1 181 ? -5.030 -2.700 10.904 1.00 98.75 181 THR A C 1
ATOM 1507 O O . THR A 1 181 ? -6.020 -2.881 10.195 1.00 98.75 181 THR A O 1
ATOM 1510 N N . GLY A 1 182 ? -4.913 -1.622 11.679 1.00 98.81 182 GLY A N 1
ATOM 1511 C CA . GLY A 1 182 ? -5.896 -0.551 11.726 1.00 98.81 182 GLY A CA 1
ATOM 1512 C C . GLY A 1 182 ? -6.065 0.139 10.374 1.00 98.81 182 GLY A C 1
ATOM 1513 O O . GLY A 1 182 ? -7.187 0.249 9.879 1.00 98.81 182 GLY A O 1
ATOM 1514 N N . THR A 1 183 ? -4.954 0.531 9.754 1.00 98.81 183 THR A N 1
ATOM 1515 C CA . THR A 1 183 ? -4.902 1.150 8.422 1.00 98.81 183 THR A CA 1
ATOM 1516 C C . THR A 1 183 ? -5.481 0.218 7.353 1.00 98.81 183 THR A C 1
ATOM 1518 O O . THR A 1 183 ? -6.346 0.624 6.575 1.00 98.81 183 THR A O 1
ATOM 1521 N N . TYR A 1 184 ? -5.123 -1.069 7.380 1.00 98.75 184 TYR A N 1
ATOM 1522 C CA . TYR A 1 184 ? -5.705 -2.096 6.516 1.00 98.75 184 TYR A CA 1
ATOM 1523 C C . TYR A 1 184 ? -7.228 -2.168 6.678 1.00 98.75 184 TYR A C 1
ATOM 1525 O O . TYR A 1 184 ? -7.963 -2.217 5.692 1.00 98.75 184 TYR A O 1
ATOM 1533 N N . LEU A 1 185 ? -7.739 -2.127 7.912 1.00 98.75 185 LEU A N 1
ATOM 1534 C CA . LEU A 1 185 ? -9.180 -2.131 8.163 1.00 98.75 185 LEU A CA 1
ATOM 1535 C C . LEU A 1 185 ? -9.871 -0.871 7.618 1.00 98.75 185 LEU A C 1
ATOM 1537 O O . LEU A 1 185 ? -11.016 -0.967 7.166 1.00 98.75 185 LEU A O 1
ATOM 1541 N N . LEU A 1 186 ? -9.207 0.288 7.581 1.00 98.81 186 LEU A N 1
ATOM 1542 C CA . LEU A 1 186 ? -9.765 1.478 6.931 1.00 98.81 186 LEU A CA 1
ATOM 1543 C C . LEU A 1 186 ? -9.939 1.283 5.421 1.00 98.81 186 LEU A C 1
ATOM 1545 O O . LEU A 1 186 ? -10.995 1.636 4.899 1.00 98.81 186 LEU A O 1
ATOM 1549 N N . ILE A 1 187 ? -8.983 0.638 4.745 1.00 98.31 187 ILE A N 1
ATOM 1550 C CA . ILE A 1 187 ? -9.053 0.401 3.292 1.00 98.31 187 ILE A CA 1
ATOM 1551 C C . ILE A 1 187 ? -9.760 -0.902 2.892 1.00 98.31 187 ILE A C 1
ATOM 1553 O O . ILE A 1 187 ? -10.092 -1.091 1.724 1.00 98.31 187 ILE A O 1
ATOM 1557 N N . LYS A 1 188 ? -10.015 -1.808 3.846 1.00 97.38 188 LYS A N 1
ATOM 1558 C CA . LYS A 1 188 ? -10.507 -3.171 3.595 1.00 97.38 188 LYS A CA 1
ATOM 1559 C C . LYS A 1 188 ? -11.678 -3.215 2.609 1.00 97.38 188 LYS A C 1
ATOM 1561 O O . LYS A 1 188 ? -12.728 -2.601 2.835 1.00 97.38 188 LYS A O 1
ATOM 1566 N N . GLY A 1 189 ? -11.500 -4.007 1.558 1.00 95.25 189 GLY A N 1
ATOM 1567 C CA . GLY A 1 189 ? -12.482 -4.328 0.530 1.00 95.25 189 GLY A CA 1
ATOM 1568 C C . GLY A 1 189 ? -12.748 -5.831 0.451 1.00 95.25 189 GLY A C 1
ATOM 1569 O O . GLY A 1 189 ? -12.434 -6.589 1.371 1.00 95.25 189 GLY A O 1
ATOM 1570 N N . ARG A 1 190 ? -13.339 -6.280 -0.663 1.00 94.62 190 ARG A N 1
ATOM 1571 C CA . ARG A 1 190 ? -13.618 -7.710 -0.902 1.00 94.62 190 ARG A CA 1
ATOM 1572 C C . ARG A 1 190 ? -12.359 -8.523 -1.206 1.00 94.62 190 ARG A C 1
ATOM 1574 O O . ARG A 1 190 ? -12.320 -9.699 -0.871 1.00 94.62 190 ARG A O 1
ATOM 1581 N N . ARG A 1 191 ? -11.368 -7.900 -1.847 1.00 96.56 191 ARG A N 1
ATOM 1582 C CA . ARG A 1 191 ? -10.127 -8.525 -2.335 1.00 96.56 191 ARG A CA 1
ATOM 1583 C C . ARG A 1 191 ? -8.895 -7.821 -1.764 1.00 96.56 191 ARG A C 1
ATOM 1585 O O . ARG A 1 191 ? -7.974 -7.474 -2.485 1.00 96.56 191 ARG A O 1
ATOM 1592 N N . THR A 1 192 ? -8.926 -7.530 -0.470 1.00 97.50 192 THR A N 1
ATOM 1593 C CA . THR A 1 192 ? -7.806 -6.889 0.225 1.00 97.50 192 THR A CA 1
ATOM 1594 C C . THR A 1 192 ? -7.210 -7.853 1.229 1.00 97.50 192 THR A C 1
ATOM 1596 O O . THR A 1 192 ? -7.945 -8.374 2.077 1.00 97.50 192 THR A O 1
ATOM 1599 N N . PHE A 1 193 ? -5.899 -8.009 1.202 1.00 97.88 193 PHE A N 1
ATOM 1600 C CA . PHE A 1 193 ? -5.137 -8.911 2.054 1.00 97.88 193 PHE A CA 1
ATOM 1601 C C . PHE A 1 193 ? -4.105 -8.100 2.834 1.00 97.88 193 PHE A C 1
ATOM 1603 O O . PHE A 1 193 ? -3.672 -7.053 2.363 1.00 97.88 193 PHE A O 1
ATOM 1610 N N . LEU A 1 194 ? -3.780 -8.550 4.040 1.00 98.19 194 LEU A N 1
ATOM 1611 C CA . LEU A 1 194 ? -2.735 -7.968 4.874 1.00 98.19 194 LEU A CA 1
ATOM 1612 C C . LEU A 1 194 ? -1.660 -9.035 5.034 1.00 98.19 194 LEU A C 1
ATOM 1614 O O . LEU A 1 194 ? -1.980 -10.118 5.519 1.00 98.19 194 LEU A O 1
ATOM 1618 N N . ASN A 1 195 ? -0.434 -8.714 4.641 1.00 97.25 195 ASN A N 1
ATOM 1619 C CA . ASN A 1 195 ? 0.751 -9.504 4.925 1.00 97.25 195 ASN A CA 1
ATOM 1620 C C . ASN A 1 195 ? 1.619 -8.717 5.916 1.00 97.25 195 ASN A C 1
ATOM 1622 O O . ASN A 1 195 ? 1.942 -7.557 5.672 1.00 97.25 195 ASN A O 1
ATOM 1626 N N . ILE A 1 196 ? 1.925 -9.310 7.064 1.00 97.00 196 ILE A N 1
ATOM 1627 C CA . ILE A 1 196 ? 2.911 -8.768 8.001 1.00 97.00 196 ILE A CA 1
ATOM 1628 C C . ILE A 1 196 ? 4.059 -9.750 7.885 1.00 97.00 196 ILE A C 1
ATOM 1630 O O . ILE A 1 196 ? 3.898 -10.890 8.308 1.00 97.00 196 ILE A O 1
ATOM 1634 N N . ASP A 1 197 ? 5.120 -9.313 7.229 1.00 94.81 197 ASP A N 1
ATOM 1635 C CA . ASP A 1 197 ? 6.225 -10.146 6.795 1.00 94.81 197 ASP A CA 1
ATOM 1636 C C . ASP A 1 197 ? 7.425 -9.945 7.716 1.00 94.81 197 ASP A C 1
ATOM 1638 O O . ASP A 1 197 ? 7.831 -8.816 7.992 1.00 94.81 197 ASP A O 1
ATOM 1642 N N . ASN A 1 198 ? 7.975 -11.037 8.222 1.00 90.94 198 ASN A N 1
ATOM 1643 C CA . ASN A 1 198 ? 9.180 -11.027 9.043 1.00 90.94 198 ASN A CA 1
ATOM 1644 C C . ASN A 1 198 ? 10.151 -12.166 8.647 1.00 90.94 198 ASN A C 1
ATOM 1646 O O . ASN A 1 198 ? 11.110 -12.467 9.362 1.00 90.94 198 ASN A O 1
ATOM 1650 N N . GLY A 1 199 ? 9.954 -12.769 7.472 1.00 89.44 199 GLY A N 1
ATOM 1651 C CA . GLY A 1 199 ? 10.850 -13.779 6.924 1.00 89.44 199 GLY A CA 1
ATOM 1652 C C . GLY A 1 199 ? 10.217 -14.602 5.805 1.00 89.44 199 GLY A C 1
ATOM 1653 O O . GLY A 1 199 ? 9.105 -14.350 5.367 1.00 89.44 199 GLY A O 1
ATOM 1654 N N . LEU A 1 200 ? 10.944 -15.624 5.349 1.00 89.50 200 LEU A N 1
ATOM 1655 C CA . LEU A 1 200 ? 10.488 -16.515 4.272 1.00 89.50 200 LEU A CA 1
ATOM 1656 C C . LEU A 1 200 ? 9.625 -17.685 4.769 1.00 89.50 200 LEU A C 1
ATOM 1658 O O . LEU A 1 200 ? 8.965 -18.350 3.969 1.00 89.50 200 LEU A O 1
ATOM 1662 N N . ASP A 1 201 ? 9.657 -17.967 6.072 1.00 92.69 201 ASP A N 1
ATOM 1663 C CA . ASP A 1 201 ? 8.877 -19.047 6.669 1.00 92.69 201 ASP A CA 1
ATOM 1664 C C . ASP A 1 201 ? 7.394 -18.662 6.779 1.00 92.69 201 ASP A C 1
ATOM 1666 O O . ASP A 1 201 ? 7.068 -17.484 6.899 1.00 92.69 201 ASP A O 1
ATOM 1670 N N . PRO A 1 202 ? 6.457 -19.629 6.801 1.00 94.12 202 PRO A N 1
ATOM 1671 C CA . PRO A 1 202 ? 5.054 -19.324 7.050 1.00 94.12 202 PRO A CA 1
ATOM 1672 C C . PRO A 1 202 ? 4.860 -18.630 8.401 1.00 94.12 202 PRO A C 1
ATOM 1674 O O . PRO A 1 202 ? 5.302 -19.137 9.432 1.00 94.12 202 PRO A O 1
ATOM 1677 N N . GLU A 1 203 ? 4.126 -17.520 8.421 1.00 95.12 203 GLU A N 1
ATOM 1678 C CA . GLU A 1 203 ? 3.872 -16.738 9.634 1.00 95.12 203 GLU A CA 1
ATOM 1679 C C . GLU A 1 203 ? 2.381 -16.655 9.973 1.00 95.12 203 GLU A C 1
ATOM 1681 O O . GLU A 1 203 ? 1.497 -16.740 9.116 1.00 95.12 203 GLU A O 1
ATOM 1686 N N . TRP A 1 204 ? 2.082 -16.472 11.258 1.00 96.50 204 TRP A N 1
ATOM 1687 C CA . TRP A 1 204 ? 0.733 -16.178 11.717 1.00 96.50 204 TRP A CA 1
ATOM 1688 C C . TRP A 1 204 ? 0.737 -15.103 12.793 1.00 96.50 204 TRP A C 1
ATOM 1690 O O . TRP A 1 204 ? 1.423 -15.201 13.813 1.00 96.50 204 TRP A O 1
ATOM 1700 N N . TRP A 1 205 ? -0.110 -14.099 12.605 1.00 97.12 205 TRP A N 1
ATOM 1701 C CA . TRP A 1 205 ? -0.248 -12.987 13.530 1.00 97.12 205 TRP A CA 1
ATOM 1702 C C . TRP A 1 205 ? -1.647 -12.992 14.157 1.00 97.12 205 TRP A C 1
ATOM 1704 O O . TRP A 1 205 ? -2.641 -13.113 13.436 1.00 97.12 205 TRP A O 1
ATOM 1714 N N . PRO A 1 206 ? -1.785 -12.843 15.491 1.00 97.12 206 PRO A N 1
ATOM 1715 C CA . PRO A 1 206 ? -3.096 -12.814 16.152 1.00 97.12 206 PRO A CA 1
ATOM 1716 C C . PRO A 1 206 ? -4.008 -11.679 15.651 1.00 97.12 206 PRO A C 1
ATOM 1718 O O . PRO A 1 206 ? -5.221 -11.725 15.840 1.00 97.12 206 PRO A O 1
ATOM 1721 N N . GLU A 1 207 ? -3.454 -10.660 15.001 1.00 97.81 207 GLU A N 1
ATOM 1722 C CA . GLU A 1 207 ? -4.172 -9.615 14.276 1.00 97.81 207 GLU A CA 1
ATOM 1723 C C . GLU A 1 207 ? -5.104 -10.187 13.184 1.00 97.81 207 GLU A C 1
ATOM 1725 O O . GLU A 1 207 ? -6.200 -9.656 12.975 1.00 97.81 207 GLU A O 1
ATOM 1730 N N . TYR A 1 208 ? -4.737 -11.304 12.544 1.00 96.94 208 TYR A N 1
ATOM 1731 C CA . TYR A 1 208 ? -5.540 -11.970 11.507 1.00 96.94 208 TYR A CA 1
ATOM 1732 C C . TYR A 1 208 ? -6.817 -12.614 12.057 1.00 96.94 208 TYR A C 1
ATOM 1734 O O . TYR A 1 208 ? -7.818 -12.724 11.348 1.00 96.94 208 TYR A O 1
ATOM 1742 N N . ASP A 1 209 ? -6.821 -12.971 13.343 1.00 96.00 209 ASP A N 1
ATOM 1743 C CA . ASP A 1 209 ? -7.947 -13.620 14.019 1.00 96.00 209 ASP A CA 1
ATOM 1744 C C . ASP A 1 209 ? -8.933 -12.618 14.657 1.00 96.00 209 ASP A C 1
ATOM 1746 O O . ASP A 1 209 ? -9.888 -13.014 15.335 1.00 96.00 209 ASP A O 1
ATOM 1750 N N . LEU A 1 210 ? -8.743 -11.304 14.468 1.00 96.75 210 LEU A N 1
ATOM 1751 C CA . LEU A 1 210 ? -9.622 -10.283 15.044 1.00 96.75 210 LEU A CA 1
ATOM 1752 C C . LEU A 1 210 ? -11.071 -10.434 14.530 1.00 96.75 210 LEU A C 1
ATOM 1754 O O . LEU A 1 210 ? -11.352 -10.193 13.352 1.00 96.75 210 LEU A O 1
ATOM 1758 N N . PRO A 1 211 ? -12.061 -10.715 15.404 1.00 96.25 211 PRO A N 1
ATOM 1759 C CA . PRO A 1 211 ? -13.430 -11.006 14.984 1.00 96.25 211 PRO A CA 1
ATOM 1760 C C . PRO A 1 211 ? -14.246 -9.721 14.757 1.00 96.25 211 PRO A C 1
ATOM 1762 O O . PRO A 1 211 ? -15.369 -9.590 15.249 1.00 96.25 211 PRO A O 1
ATOM 1765 N N . ILE A 1 212 ? -13.688 -8.739 14.044 1.00 96.81 212 ILE A N 1
ATOM 1766 C CA . ILE A 1 212 ? -14.299 -7.416 13.832 1.00 96.81 212 ILE A CA 1
ATOM 1767 C C . ILE A 1 212 ? -15.499 -7.468 12.868 1.00 96.81 212 ILE A C 1
ATOM 1769 O O . ILE A 1 212 ? -16.454 -6.695 13.002 1.00 96.81 212 ILE A O 1
ATOM 1773 N N . GLY A 1 213 ? -15.506 -8.451 11.962 1.00 95.69 213 GLY A N 1
ATOM 1774 C CA . GLY A 1 213 ? -16.583 -8.712 11.009 1.00 95.69 213 GLY A CA 1
ATOM 1775 C C . GLY A 1 213 ? -16.456 -7.925 9.701 1.00 95.69 213 GLY A C 1
ATOM 1776 O O . GLY A 1 213 ? -15.359 -7.555 9.295 1.00 95.69 213 GLY A O 1
ATOM 1777 N N . ARG A 1 214 ? -17.580 -7.692 9.010 1.00 95.06 214 ARG A N 1
ATOM 1778 C CA . ARG A 1 214 ? -17.607 -6.985 7.714 1.00 95.06 214 ARG A CA 1
ATOM 1779 C C . ARG A 1 214 ? -17.708 -5.475 7.899 1.00 95.06 214 ARG A C 1
ATOM 1781 O O . ARG A 1 214 ? -18.408 -5.025 8.810 1.00 95.06 214 ARG A O 1
ATOM 1788 N N . ALA A 1 215 ? -17.055 -4.705 7.033 1.00 96.12 215 ALA A N 1
ATOM 1789 C CA . ALA A 1 215 ? -17.182 -3.251 7.024 1.00 96.12 215 ALA A CA 1
ATOM 1790 C C . ALA A 1 215 ? -18.644 -2.840 6.767 1.00 96.12 215 ALA A C 1
ATOM 1792 O O . ALA A 1 215 ? -19.341 -3.468 5.970 1.00 96.12 215 ALA A O 1
ATOM 1793 N N . LYS A 1 216 ? -19.113 -1.802 7.467 1.00 96.00 216 LYS A N 1
ATOM 1794 C CA . LYS A 1 216 ? -20.442 -1.190 7.269 1.00 96.00 216 LYS A CA 1
ATOM 1795 C C . LYS A 1 216 ? -20.388 0.136 6.514 1.00 96.00 216 LYS A C 1
ATOM 1797 O O . LYS A 1 216 ? -21.425 0.653 6.125 1.00 96.00 216 LYS A O 1
ATOM 1802 N N . GLN A 1 217 ? -19.192 0.691 6.369 1.00 92.94 217 GLN A N 1
ATOM 1803 C CA . GLN A 1 217 ? -18.936 1.987 5.756 1.00 92.94 217 GLN A CA 1
ATOM 1804 C C . GLN A 1 217 ? -17.906 1.811 4.641 1.00 92.94 217 GLN A C 1
ATOM 1806 O O . GLN A 1 217 ? -16.993 0.987 4.758 1.00 92.94 217 GLN A O 1
ATOM 1811 N N . SER A 1 218 ? -18.052 2.582 3.571 1.00 89.94 218 SER A N 1
ATOM 1812 C CA . SER A 1 218 ? -17.070 2.699 2.494 1.00 89.94 218 SER A CA 1
ATOM 1813 C C . SER A 1 218 ? -16.303 4.005 2.678 1.00 89.94 218 SER A C 1
ATOM 1815 O O . SER A 1 218 ? -16.922 5.017 2.985 1.00 89.94 218 SER A O 1
ATOM 1817 N N . ALA A 1 219 ? -14.986 3.989 2.466 1.00 91.69 219 ALA A N 1
ATOM 1818 C CA . ALA A 1 219 ? -14.208 5.217 2.273 1.00 91.69 219 ALA A CA 1
ATOM 1819 C C . ALA A 1 219 ? -14.279 5.719 0.814 1.00 91.69 219 ALA A C 1
ATOM 1821 O O . ALA A 1 219 ? -13.706 6.742 0.462 1.00 91.69 219 ALA A O 1
ATOM 1822 N N . ASN A 1 220 ? -14.962 4.981 -0.069 1.00 93.06 220 ASN A N 1
ATOM 1823 C CA . ASN A 1 220 ? -14.954 5.192 -1.513 1.00 93.06 220 ASN A CA 1
ATOM 1824 C C . ASN A 1 220 ? -13.521 5.219 -2.058 1.00 93.06 220 ASN A C 1
ATOM 1826 O O . ASN A 1 220 ? -12.863 4.182 -2.045 1.00 93.06 220 ASN A O 1
ATOM 1830 N N . ARG A 1 221 ? -13.057 6.372 -2.548 1.00 95.50 221 ARG A N 1
ATOM 1831 C CA . ARG A 1 221 ? -11.691 6.587 -3.054 1.00 95.50 221 ARG A CA 1
ATOM 1832 C C . ARG A 1 221 ? -10.880 7.560 -2.196 1.00 95.50 221 ARG A C 1
ATOM 1834 O O . ARG A 1 221 ? -9.775 7.904 -2.590 1.00 95.50 221 ARG A O 1
ATOM 1841 N N . ASP A 1 222 ? -11.438 8.007 -1.075 1.00 97.44 222 ASP A N 1
ATOM 1842 C CA . ASP A 1 222 ? -10.850 9.054 -0.245 1.00 97.44 222 ASP A CA 1
ATOM 1843 C C . ASP A 1 222 ? -10.975 8.697 1.241 1.00 97.44 222 ASP A C 1
ATOM 1845 O O . ASP A 1 222 ? -12.072 8.597 1.801 1.00 97.44 222 ASP A O 1
ATOM 1849 N N . ILE A 1 223 ? -9.825 8.495 1.874 1.00 98.44 223 ILE A N 1
ATOM 1850 C CA . ILE A 1 223 ? -9.663 8.158 3.282 1.00 98.44 223 ILE A CA 1
ATOM 1851 C C . ILE A 1 223 ? -10.226 9.246 4.199 1.00 98.44 223 ILE A C 1
ATOM 1853 O O . ILE A 1 223 ? -10.691 8.927 5.296 1.00 98.44 223 ILE A O 1
ATOM 1857 N N . GLY A 1 224 ? -10.281 10.499 3.731 1.00 98.25 224 GLY A N 1
ATOM 1858 C CA . GLY A 1 224 ? -10.898 11.626 4.426 1.00 98.25 224 GLY A CA 1
ATOM 1859 C C . GLY A 1 224 ? -12.369 11.383 4.772 1.00 98.25 224 GLY A C 1
ATOM 1860 O O . GLY A 1 224 ? -12.830 11.829 5.819 1.00 98.25 224 GLY A O 1
ATOM 1861 N N . ASN A 1 225 ? -13.084 10.555 4.000 1.00 97.88 225 ASN A N 1
ATOM 1862 C CA . ASN A 1 225 ? -14.468 10.160 4.306 1.00 97.88 225 ASN A CA 1
ATOM 1863 C C . ASN A 1 225 ? -14.611 9.356 5.610 1.00 97.88 225 ASN A C 1
ATOM 1865 O O . ASN A 1 225 ? -15.723 9.164 6.105 1.00 97.88 225 ASN A O 1
ATOM 1869 N N . LEU A 1 226 ? -13.506 8.832 6.145 1.00 98.38 226 LEU A N 1
ATOM 1870 C CA . LEU A 1 226 ? -13.466 8.136 7.428 1.00 98.38 226 LEU A CA 1
ATOM 1871 C C . LEU A 1 226 ? -12.910 9.012 8.557 1.00 98.38 226 LEU A C 1
ATOM 1873 O O . LEU A 1 226 ? -12.851 8.542 9.693 1.00 98.38 226 LEU A O 1
ATOM 1877 N N . TYR A 1 227 ? -12.497 10.252 8.288 1.00 98.25 227 TYR A N 1
ATOM 1878 C CA . TYR A 1 227 ? -11.999 11.154 9.320 1.00 98.25 227 TYR A CA 1
ATOM 1879 C C . TYR A 1 227 ? -13.151 11.663 10.198 1.00 98.25 227 TYR A C 1
ATOM 1881 O O . TYR A 1 227 ? -14.099 12.281 9.720 1.00 98.25 227 TYR A O 1
ATOM 1889 N N . ASP A 1 228 ? -13.083 11.398 11.503 1.00 97.06 228 ASP A N 1
ATOM 1890 C CA . ASP A 1 228 ? -14.050 11.897 12.482 1.00 97.06 228 ASP A CA 1
ATOM 1891 C C . ASP A 1 228 ? -13.494 13.170 13.129 1.00 97.06 228 ASP A C 1
ATOM 1893 O O . ASP A 1 228 ? -12.775 13.098 14.129 1.00 97.06 228 ASP A O 1
ATOM 1897 N N . SER A 1 229 ? -13.850 14.334 12.577 1.00 96.19 229 SER A N 1
ATOM 1898 C CA . SER A 1 229 ? -13.380 15.652 13.035 1.00 96.19 229 SER A CA 1
ATOM 1899 C C . SER A 1 229 ? -13.721 15.964 14.494 1.00 96.19 229 SER A C 1
ATOM 1901 O O . SER A 1 229 ? -12.992 16.706 15.145 1.00 96.19 229 SER A O 1
ATOM 1903 N N . SER A 1 230 ? -14.772 15.352 15.054 1.00 95.00 230 SER A N 1
ATOM 1904 C CA . SER A 1 230 ? -15.128 15.526 16.470 1.00 95.00 230 SER A CA 1
ATOM 1905 C C . SER A 1 230 ? -14.140 14.850 17.420 1.00 95.00 230 SER A C 1
ATOM 1907 O O . SER A 1 230 ? -14.074 15.176 18.606 1.00 95.00 230 SER A O 1
ATOM 1909 N N . THR A 1 231 ? -13.377 13.887 16.905 1.00 95.38 231 THR A N 1
ATOM 1910 C CA . THR A 1 231 ? -12.373 13.155 17.675 1.00 95.38 231 THR A CA 1
ATOM 1911 C C . THR A 1 231 ? -10.958 13.371 17.160 1.00 95.38 231 THR A C 1
ATOM 1913 O O . THR A 1 231 ? -10.028 13.230 17.935 1.00 95.38 231 THR A O 1
ATOM 1916 N N . GLY A 1 232 ? -10.767 13.744 15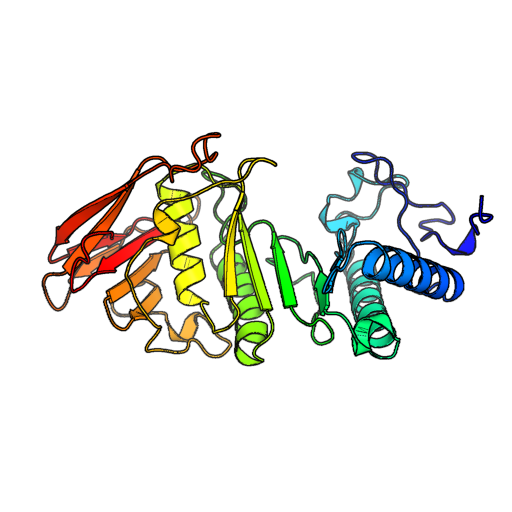.898 1.00 96.25 232 GLY A N 1
ATOM 1917 C CA . GLY A 1 232 ? -9.448 13.901 15.291 1.00 96.25 232 GLY A CA 1
ATOM 1918 C C . GLY A 1 232 ? -8.764 12.577 14.938 1.00 96.25 232 GLY A C 1
ATOM 1919 O O . GLY A 1 232 ? -7.542 12.526 14.871 1.00 96.25 232 GLY A O 1
ATOM 1920 N N . VAL A 1 233 ? -9.526 11.495 14.739 1.00 98.25 233 VAL A N 1
ATOM 1921 C CA . VAL A 1 233 ? -9.003 10.192 14.289 1.00 98.25 233 VAL A CA 1
ATOM 1922 C C . VAL A 1 233 ? -9.818 9.651 13.120 1.00 98.25 233 VAL A C 1
ATOM 1924 O O . VAL A 1 233 ? -10.988 9.993 12.952 1.00 98.25 233 VAL A O 1
ATOM 1927 N N . TYR A 1 234 ? -9.230 8.746 12.342 1.00 98.69 234 TYR A N 1
ATOM 1928 C CA . TYR A 1 234 ? -9.960 7.998 11.324 1.00 98.69 234 TYR A CA 1
ATOM 1929 C C . TYR A 1 234 ? -10.741 6.866 11.980 1.00 98.69 234 TYR A C 1
ATOM 1931 O O . TYR A 1 234 ? -10.204 6.115 12.799 1.00 98.69 234 TYR A O 1
ATOM 1939 N N . ARG A 1 235 ? -12.014 6.720 11.620 1.00 98.44 235 ARG A N 1
ATOM 1940 C CA . ARG A 1 235 ? -12.923 5.721 12.174 1.00 98.44 235 ARG A CA 1
ATOM 1941 C C . ARG A 1 235 ? -13.633 4.964 11.065 1.00 98.44 235 ARG A C 1
ATOM 1943 O O . ARG A 1 235 ? -14.243 5.559 10.186 1.00 98.44 235 ARG A O 1
ATOM 1950 N N . ARG A 1 236 ? -13.686 3.635 11.191 1.00 98.31 236 ARG A N 1
ATOM 1951 C CA . ARG A 1 236 ? -14.551 2.802 10.342 1.00 98.31 236 ARG A CA 1
ATOM 1952 C C . ARG A 1 236 ? -15.353 1.799 11.150 1.00 98.31 236 ARG A C 1
ATOM 1954 O O . ARG A 1 236 ? -14.822 1.072 11.990 1.00 98.31 236 ARG A O 1
ATOM 1961 N N . GLN A 1 237 ? -16.651 1.736 10.877 1.00 97.88 237 GLN A N 1
ATOM 1962 C CA . GLN A 1 237 ? -17.574 0.813 11.523 1.00 97.88 237 GLN A CA 1
ATOM 1963 C C . GLN A 1 237 ? -17.610 -0.552 10.838 1.00 97.88 237 GLN A C 1
ATOM 1965 O O . GLN A 1 237 ? -17.627 -0.671 9.611 1.00 97.88 237 GLN A O 1
ATOM 1970 N N . PHE A 1 238 ? -17.749 -1.587 11.661 1.00 97.88 238 PHE A N 1
ATOM 1971 C CA . PHE A 1 238 ? -17.868 -2.980 11.249 1.00 97.88 238 PHE A CA 1
ATOM 1972 C C . PHE A 1 238 ? -19.085 -3.659 11.891 1.00 97.88 238 PHE A C 1
ATOM 1974 O O . PHE A 1 238 ? -19.733 -3.128 12.804 1.00 97.88 238 PHE A O 1
ATOM 1981 N N . SER A 1 239 ? -19.440 -4.858 11.422 1.00 97.25 239 SER A N 1
ATOM 1982 C CA . SER A 1 239 ? -20.571 -5.634 11.945 1.00 97.25 239 SER A CA 1
ATOM 1983 C C . SER A 1 239 ? -20.423 -5.986 13.424 1.00 97.25 239 SER A C 1
ATOM 1985 O O . SER A 1 239 ? -21.411 -5.901 14.155 1.00 97.25 239 SER A O 1
ATOM 1987 N N . ASN A 1 240 ? -19.208 -6.263 13.898 1.00 97.38 240 ASN A N 1
ATOM 1988 C CA . ASN A 1 240 ? -18.935 -6.597 15.296 1.00 97.38 240 ASN A CA 1
ATOM 1989 C C . ASN A 1 240 ? -18.003 -5.594 15.995 1.00 97.38 240 ASN A C 1
ATOM 1991 O O . ASN A 1 240 ? -17.448 -5.905 17.043 1.00 97.38 240 ASN A O 1
ATOM 1995 N N . GLY A 1 241 ? -17.840 -4.380 15.473 1.00 97.19 241 GLY A N 1
ATOM 1996 C CA . GLY A 1 241 ? -16.907 -3.441 16.083 1.00 97.19 241 GLY A CA 1
ATOM 1997 C C . GLY A 1 241 ? -16.737 -2.131 15.343 1.00 97.19 241 GLY A C 1
ATOM 1998 O O . GLY A 1 241 ? -17.561 -1.760 14.503 1.00 97.19 241 GLY A O 1
ATOM 1999 N N . GLU A 1 242 ? -15.653 -1.455 15.682 1.00 98.12 242 GLU A N 1
ATOM 2000 C CA . GLU A 1 242 ? -15.104 -0.310 14.968 1.00 98.12 242 GLU A CA 1
ATOM 2001 C C . GLU A 1 242 ? -13.581 -0.294 15.117 1.00 98.12 242 GLU A C 1
ATOM 2003 O O . GLU A 1 242 ? -13.028 -0.868 16.059 1.00 98.12 242 GLU A O 1
ATOM 2008 N N . VAL A 1 243 ? -12.918 0.346 14.162 1.00 98.69 243 VAL A N 1
ATOM 2009 C CA . VAL A 1 243 ? -11.487 0.641 14.214 1.00 98.69 243 VAL A CA 1
ATOM 2010 C C . VAL A 1 243 ? -11.304 2.148 14.324 1.00 98.69 243 VAL A C 1
ATOM 2012 O O . VAL A 1 243 ? -12.061 2.903 13.710 1.00 98.69 243 VAL A O 1
ATOM 2015 N N . LEU A 1 244 ? -10.324 2.560 15.120 1.00 98.81 244 LEU A N 1
ATOM 2016 C CA . LEU A 1 244 ? -9.856 3.936 15.248 1.00 98.81 244 LEU A CA 1
ATOM 2017 C C . LEU A 1 244 ? -8.376 3.959 14.885 1.00 98.81 244 LEU A C 1
ATOM 2019 O O . LEU A 1 244 ? -7.633 3.125 15.398 1.00 98.81 244 LEU A O 1
ATOM 2023 N N . VAL A 1 245 ? -7.952 4.893 14.043 1.00 98.88 245 VAL A N 1
ATOM 2024 C CA . VAL A 1 245 ? -6.560 5.024 13.600 1.00 98.88 245 VAL A CA 1
ATOM 2025 C C . VAL A 1 245 ? -6.132 6.474 13.725 1.00 98.88 245 VAL A C 1
ATOM 2027 O O . VAL A 1 245 ? -6.839 7.379 13.278 1.00 98.88 245 VAL A O 1
ATOM 2030 N N . ASN A 1 246 ? -4.972 6.679 14.331 1.00 98.62 246 ASN A N 1
ATOM 2031 C CA . ASN A 1 246 ? -4.299 7.962 14.383 1.00 98.62 246 ASN A CA 1
ATOM 2032 C C . ASN A 1 246 ? -2.974 7.838 13.613 1.00 98.62 246 ASN A C 1
ATOM 2034 O O . ASN A 1 246 ? -2.025 7.276 14.160 1.00 98.62 246 ASN A O 1
ATOM 2038 N N . PRO A 1 247 ? -2.935 8.293 12.349 1.00 98.19 247 PRO A N 1
ATOM 2039 C CA . PRO A 1 247 ? -1.755 8.206 11.495 1.00 98.19 247 PRO A CA 1
ATOM 2040 C C . PRO A 1 247 ? -0.808 9.400 11.635 1.00 98.19 247 PRO A C 1
ATOM 2042 O O . PRO A 1 247 ? 0.129 9.503 10.858 1.00 98.19 247 PRO A O 1
ATOM 2045 N N . THR A 1 248 ? -1.047 10.308 12.588 1.00 97.31 248 THR A N 1
ATOM 2046 C CA . THR A 1 248 ? -0.086 11.385 12.876 1.00 97.31 248 THR A CA 1
ATOM 2047 C C . THR A 1 248 ? 1.241 10.795 13.334 1.00 97.31 248 THR A C 1
ATOM 2049 O O . THR A 1 248 ? 1.252 9.741 13.978 1.00 97.31 248 THR A O 1
ATOM 2052 N N . SER A 1 249 ? 2.342 11.470 13.016 1.00 94.00 249 SER A N 1
ATOM 2053 C CA . SER A 1 249 ? 3.683 11.028 13.389 1.00 94.00 249 SER A CA 1
ATOM 2054 C C . SER A 1 249 ? 4.063 11.587 14.763 1.00 94.00 249 SER A C 1
ATOM 2056 O O . SER A 1 249 ? 3.829 12.762 15.026 1.00 94.00 249 SER A O 1
ATOM 2058 N N . PRO A 1 250 ? 4.661 10.797 15.676 1.00 92.94 250 PRO A N 1
ATOM 2059 C CA . PRO A 1 250 ? 5.190 11.322 16.933 1.00 92.94 250 PRO A CA 1
ATOM 2060 C C . PRO A 1 250 ? 6.445 12.191 16.741 1.00 92.94 250 PRO A C 1
ATOM 2062 O O . PRO A 1 250 ? 6.917 12.764 17.720 1.00 92.94 250 PRO A O 1
ATOM 2065 N N . TYR A 1 251 ? 6.995 12.257 15.524 1.00 92.88 251 TYR A N 1
ATOM 2066 C CA . TYR A 1 251 ? 8.241 12.957 15.201 1.00 92.88 251 TYR A CA 1
ATOM 2067 C C . TYR A 1 251 ? 8.027 14.309 14.512 1.00 92.88 251 TYR A C 1
ATOM 2069 O O . TYR A 1 251 ? 9.002 14.999 14.225 1.00 92.88 251 TYR A O 1
ATOM 2077 N N . ASP A 1 252 ? 6.776 14.695 14.257 1.00 91.44 252 ASP A N 1
ATOM 2078 C CA . ASP A 1 252 ? 6.425 15.999 13.698 1.00 91.44 252 ASP A CA 1
ATOM 2079 C C . ASP A 1 252 ? 5.328 16.695 14.522 1.00 91.44 252 ASP A C 1
ATOM 2081 O O . ASP A 1 252 ? 4.808 16.175 15.514 1.00 91.44 252 ASP A O 1
ATOM 2085 N N . GLU A 1 253 ? 4.984 17.914 14.116 1.00 90.12 253 GLU A N 1
ATOM 2086 C CA . GLU A 1 253 ? 4.001 18.763 14.795 1.00 90.12 253 GLU A CA 1
ATOM 2087 C C . GLU A 1 253 ? 2.561 18.221 14.756 1.00 90.12 253 GLU A C 1
ATOM 2089 O O . GLU A 1 253 ? 1.706 18.677 15.520 1.00 90.12 253 GLU A O 1
ATOM 2094 N N . THR A 1 254 ? 2.276 17.222 13.915 1.00 89.88 254 THR A N 1
ATOM 2095 C CA . THR A 1 254 ? 0.951 16.594 13.841 1.00 89.88 254 THR A CA 1
ATOM 2096 C C . THR A 1 254 ? 0.716 15.616 14.996 1.00 89.88 254 THR A C 1
ATOM 2098 O O . THR A 1 254 ? -0.436 15.307 15.326 1.00 89.88 254 THR A O 1
ATOM 2101 N N . GLY A 1 255 ? 1.788 15.142 15.642 1.00 92.81 255 GLY A N 1
ATOM 2102 C CA . GLY A 1 255 ? 1.782 14.102 16.662 1.00 92.81 255 GLY A CA 1
ATOM 2103 C C . GLY A 1 255 ? 0.980 14.442 17.912 1.00 92.81 255 GLY A C 1
ATOM 2104 O O . GLY A 1 255 ? 1.490 15.005 18.880 1.00 92.81 255 GLY A O 1
ATOM 2105 N N . LYS A 1 256 ? -0.281 13.998 17.966 1.00 94.88 256 LYS A N 1
ATOM 2106 C CA . LYS A 1 256 ? -1.139 14.192 19.142 1.00 94.88 256 LYS A CA 1
ATOM 2107 C C . LYS A 1 256 ? -1.837 12.918 19.580 1.00 94.88 256 LYS A C 1
ATOM 2109 O O . LYS A 1 256 ? -2.541 12.271 18.814 1.00 94.88 256 LYS A O 1
ATOM 2114 N N . THR A 1 257 ? -1.728 12.588 20.870 1.00 97.69 257 THR A N 1
ATOM 2115 C CA . THR A 1 257 ? -2.575 11.543 21.463 1.00 97.69 257 THR A CA 1
ATOM 2116 C C . THR A 1 257 ? -3.999 12.054 21.642 1.00 97.69 257 THR A C 1
ATOM 2118 O O . THR A 1 257 ? -4.233 13.043 22.336 1.00 97.69 257 THR A O 1
ATOM 2121 N N . VAL A 1 258 ? -4.965 11.312 21.109 1.00 97.81 258 VAL A N 1
ATOM 2122 C CA . VAL A 1 258 ? -6.392 11.618 21.228 1.00 97.81 258 VAL A CA 1
ATOM 2123 C C . VAL A 1 258 ? -7.055 10.684 22.235 1.00 97.81 258 VAL A C 1
ATOM 2125 O O . VAL A 1 258 ? -6.803 9.481 22.237 1.00 97.81 258 VAL A O 1
ATOM 2128 N N . THR A 1 259 ? -7.959 11.209 23.069 1.00 98.31 259 THR A N 1
ATOM 2129 C CA . THR A 1 259 ? -8.875 10.376 23.866 1.00 98.31 259 THR A CA 1
ATOM 2130 C C . THR A 1 259 ? -10.253 10.324 23.219 1.00 98.31 259 THR A C 1
ATOM 2132 O O . THR A 1 259 ? -10.975 11.315 23.194 1.00 98.31 259 THR A O 1
ATOM 2135 N N . VAL A 1 260 ? -10.655 9.143 22.758 1.00 98.38 260 VAL A N 1
ATOM 2136 C CA . VAL A 1 260 ? -11.964 8.910 22.146 1.00 98.38 260 VAL A CA 1
ATOM 2137 C C . VAL A 1 260 ? -12.922 8.341 23.187 1.00 98.38 260 VAL A C 1
ATOM 2139 O O . VAL A 1 260 ? -12.694 7.251 23.718 1.00 98.38 260 VAL A O 1
ATOM 2142 N N . ARG A 1 261 ? -14.013 9.058 23.478 1.00 97.81 261 ARG A N 1
ATOM 2143 C CA . ARG A 1 261 ? -15.128 8.546 24.294 1.00 97.81 261 ARG A CA 1
ATOM 2144 C C . ARG A 1 261 ? -16.044 7.680 23.431 1.00 97.81 261 ARG A C 1
ATOM 2146 O O . ARG A 1 261 ? -16.441 8.075 22.339 1.00 97.81 261 ARG A O 1
ATOM 2153 N N . LEU A 1 262 ? -16.386 6.495 23.926 1.00 96.69 262 LEU A N 1
ATOM 2154 C CA . LEU A 1 262 ? -17.196 5.522 23.200 1.00 96.69 262 LEU A CA 1
ATOM 2155 C C . LEU A 1 262 ? -18.666 5.663 23.587 1.00 96.69 262 LEU A C 1
ATOM 2157 O O . LEU A 1 262 ? -19.001 5.787 24.764 1.00 96.69 262 LEU A O 1
ATOM 2161 N N . ARG A 1 263 ? -19.562 5.540 22.602 1.00 91.75 263 ARG A N 1
ATOM 2162 C CA . ARG A 1 263 ? -21.023 5.593 22.821 1.00 91.75 263 ARG A CA 1
ATOM 2163 C C . ARG A 1 263 ? -21.544 4.476 23.732 1.00 91.75 263 ARG A C 1
ATOM 2165 O O . ARG A 1 263 ? -22.651 4.554 24.247 1.00 91.75 263 ARG A O 1
ATOM 2172 N N . ARG A 1 264 ? -20.778 3.394 23.878 1.00 94.75 264 ARG A N 1
ATOM 2173 C CA . ARG A 1 264 ? -21.078 2.243 24.736 1.00 94.75 264 ARG A CA 1
ATOM 2174 C C . ARG A 1 264 ? -19.779 1.590 25.188 1.00 94.75 264 ARG A C 1
ATOM 2176 O O . ARG A 1 264 ? -18.728 1.827 24.600 1.00 94.75 264 ARG A O 1
ATOM 2183 N N . SER A 1 265 ? -19.853 0.710 26.184 1.00 97.19 265 SER A N 1
ATOM 2184 C CA . SER A 1 265 ? -18.698 -0.125 26.523 1.00 97.19 265 SER A CA 1
ATOM 2185 C C . SER A 1 265 ? -18.383 -1.108 25.392 1.00 97.19 265 SER A C 1
ATOM 2187 O O . SER A 1 265 ? -19.268 -1.849 24.962 1.00 97.19 265 SER A O 1
ATOM 2189 N N . LEU A 1 266 ? -17.131 -1.125 24.939 1.00 98.12 266 LEU A N 1
ATOM 2190 C CA . LEU A 1 266 ? -16.606 -2.056 23.934 1.00 98.12 266 LEU A CA 1
ATOM 2191 C C . LEU A 1 266 ? -15.396 -2.808 24.495 1.00 98.12 266 LEU A C 1
ATOM 2193 O O . LEU A 1 266 ? -14.860 -2.456 25.545 1.00 98.12 266 LEU A O 1
ATOM 2197 N N . TRP A 1 267 ? -14.970 -3.853 23.797 1.00 98.38 267 TRP A N 1
ATOM 2198 C CA . TRP A 1 267 ? -13.788 -4.640 24.125 1.00 98.38 267 TRP A CA 1
ATOM 2199 C C . TRP A 1 267 ? -12.614 -4.203 23.250 1.00 98.38 267 TRP A C 1
ATOM 2201 O O . TRP A 1 267 ? -12.589 -4.504 22.061 1.00 98.38 267 TRP A O 1
ATOM 2211 N N . LEU A 1 268 ? -11.638 -3.512 23.833 1.00 98.38 268 LEU A N 1
ATOM 2212 C CA . LEU A 1 268 ? -10.377 -3.190 23.172 1.00 98.38 268 LEU A CA 1
ATOM 2213 C C . LEU A 1 268 ? -9.547 -4.463 23.007 1.00 98.38 268 LEU A C 1
ATOM 2215 O O . LEU A 1 268 ? -9.184 -5.086 24.009 1.00 98.38 268 LEU A O 1
ATOM 2219 N N . ALA A 1 269 ? -9.259 -4.830 21.760 1.00 98.12 269 ALA A N 1
ATOM 2220 C CA . ALA A 1 269 ? -8.383 -5.944 21.434 1.00 98.12 269 ALA A CA 1
ATOM 2221 C C . ALA A 1 269 ? -6.913 -5.589 21.704 1.00 98.12 269 ALA A C 1
ATOM 2223 O O . ALA A 1 269 ? -6.471 -4.468 21.457 1.00 98.12 269 ALA A O 1
ATOM 2224 N N . ARG A 1 270 ? -6.161 -6.557 22.227 1.00 97.00 270 ARG A N 1
ATOM 2225 C CA . ARG A 1 270 ? -4.723 -6.465 22.490 1.00 97.00 270 ARG A CA 1
ATOM 2226 C C . ARG A 1 270 ? -4.052 -7.759 22.068 1.00 97.00 270 ARG A C 1
ATOM 2228 O O . ARG A 1 270 ? -4.350 -8.812 22.637 1.00 97.00 270 ARG A O 1
ATOM 2235 N N . THR A 1 271 ? -3.140 -7.666 21.117 1.00 96.44 271 THR A N 1
ATOM 2236 C CA . THR A 1 271 ? -2.393 -8.802 20.580 1.00 96.44 271 THR A CA 1
ATOM 2237 C C . THR A 1 271 ? -1.075 -9.013 21.326 1.00 96.44 271 THR A C 1
ATOM 2239 O O . THR A 1 271 ? -0.519 -8.090 21.930 1.00 96.44 271 THR A O 1
ATOM 2242 N N . ARG A 1 272 ? -0.590 -10.256 21.359 1.00 95.69 272 ARG A N 1
ATOM 2243 C CA . ARG A 1 272 ? 0.740 -10.617 21.874 1.00 95.69 272 ARG A CA 1
ATOM 2244 C C . ARG A 1 272 ? 1.241 -11.879 21.179 1.00 95.69 272 ARG A C 1
ATOM 2246 O O . ARG A 1 272 ? 0.455 -12.804 20.996 1.00 95.69 272 ARG A O 1
ATOM 2253 N N . GLY A 1 273 ? 2.544 -11.940 20.909 1.00 95.06 273 GLY A N 1
ATOM 2254 C CA . GLY A 1 273 ? 3.163 -13.024 20.142 1.00 95.06 273 GLY A CA 1
ATOM 2255 C C . GLY A 1 273 ? 2.820 -12.916 18.655 1.00 95.06 273 GLY A C 1
ATOM 2256 O O . GLY A 1 273 ? 2.551 -11.809 18.188 1.00 95.06 273 GLY A O 1
ATOM 2257 N N . GLY A 1 274 ? 2.791 -14.062 17.977 1.00 94.75 274 GLY A N 1
ATOM 2258 C CA . GLY A 1 274 ? 2.717 -14.176 16.518 1.00 94.75 274 GLY A CA 1
ATOM 2259 C C . GLY A 1 274 ? 4.085 -14.532 15.927 1.00 94.75 274 GLY A C 1
ATOM 2260 O O . GLY A 1 274 ? 4.994 -14.859 16.696 1.00 94.75 274 GLY A O 1
ATOM 2261 N N . GLY A 1 275 ? 4.208 -14.459 14.604 1.00 94.62 275 GLY A N 1
ATOM 2262 C CA . GLY A 1 275 ? 5.433 -14.743 13.850 1.00 94.62 275 GLY A CA 1
ATOM 2263 C C . GLY A 1 275 ? 5.441 -16.148 13.250 1.00 94.62 275 GLY A C 1
ATOM 2264 O O . GLY A 1 275 ? 4.377 -16.692 12.944 1.00 94.62 275 GLY A O 1
ATOM 2265 N N . GLY A 1 276 ? 6.634 -16.727 13.103 1.00 95.12 276 GLY A N 1
ATOM 2266 C CA . GLY A 1 276 ? 6.848 -18.027 12.465 1.00 95.12 276 GLY A CA 1
ATOM 2267 C C . GLY A 1 276 ? 5.953 -19.144 13.008 1.00 95.12 276 GLY A C 1
ATOM 2268 O O . GLY A 1 276 ? 5.833 -19.360 14.220 1.00 95.12 276 GLY A O 1
ATOM 2269 N N . VAL A 1 277 ? 5.312 -19.867 12.094 1.00 95.94 277 VAL A N 1
ATOM 2270 C CA . VAL A 1 277 ? 4.474 -21.023 12.390 1.00 95.94 277 VAL A CA 1
ATOM 2271 C C . VAL A 1 277 ? 5.388 -22.229 12.627 1.00 95.94 277 VAL A C 1
ATOM 2273 O O . VAL A 1 277 ? 6.123 -22.632 11.728 1.00 95.94 277 VAL A O 1
ATOM 2276 N N . PRO A 1 278 ? 5.357 -22.847 13.821 1.00 93.75 278 PRO A N 1
ATOM 2277 C CA . PRO A 1 278 ? 6.153 -24.034 14.099 1.00 93.75 278 PRO A CA 1
ATOM 2278 C C . PRO A 1 278 ? 5.722 -25.208 13.214 1.00 93.75 278 PRO A C 1
ATOM 2280 O O . PRO A 1 278 ? 4.574 -25.281 12.780 1.00 93.75 278 PRO A O 1
ATOM 2283 N N . THR A 1 279 ? 6.590 -26.212 13.077 1.00 95.19 279 THR A N 1
ATOM 2284 C CA . THR A 1 279 ? 6.321 -27.457 12.323 1.00 95.19 279 THR A CA 1
ATOM 2285 C C . THR A 1 279 ? 5.043 -28.187 12.752 1.00 95.19 279 THR A C 1
ATOM 2287 O O . THR A 1 279 ? 4.438 -28.901 11.962 1.00 95.19 279 THR A O 1
ATOM 2290 N N . SER A 1 280 ? 4.577 -27.970 13.987 1.00 94.88 280 SER A N 1
ATOM 2291 C CA . SER A 1 280 ? 3.278 -28.467 14.470 1.00 94.88 280 SER A CA 1
ATOM 2292 C C . SER A 1 280 ? 2.046 -27.825 13.805 1.00 94.88 280 SER A C 1
ATOM 2294 O O . SER A 1 280 ? 0.925 -28.243 14.085 1.00 94.88 280 SER A O 1
ATOM 2296 N N . GLY A 1 281 ? 2.218 -26.762 13.013 1.00 93.62 281 GLY A N 1
ATOM 2297 C CA . GLY A 1 281 ? 1.136 -25.985 12.399 1.00 93.62 281 GLY A CA 1
ATOM 2298 C C . GLY A 1 281 ? 0.319 -25.138 13.384 1.00 93.62 281 GLY A C 1
ATOM 2299 O O . GLY A 1 281 ? -0.672 -24.513 13.001 1.00 93.62 281 GLY A O 1
ATOM 2300 N N . ARG A 1 282 ? 0.692 -25.109 14.671 1.00 94.06 282 ARG A N 1
ATOM 2301 C CA . ARG A 1 282 ? -0.024 -24.329 15.689 1.00 94.06 282 ARG A CA 1
ATOM 2302 C C . ARG A 1 282 ? 0.186 -22.836 15.470 1.00 94.06 282 ARG A C 1
ATOM 2304 O O . ARG A 1 282 ? 1.314 -22.369 15.460 1.00 94.06 282 ARG A O 1
ATOM 2311 N N . ARG A 1 283 ? -0.909 -22.080 15.401 1.00 94.06 283 ARG A N 1
ATOM 2312 C CA . ARG A 1 283 ? -0.890 -20.616 15.276 1.00 94.06 283 ARG A CA 1
ATOM 2313 C C . ARG A 1 283 ? -0.251 -19.965 16.515 1.00 94.06 283 ARG A C 1
ATOM 2315 O O . ARG A 1 283 ? -0.816 -20.103 17.605 1.00 94.06 283 ARG A O 1
ATOM 2322 N N . PRO A 1 284 ? 0.891 -19.265 16.396 1.00 94.50 284 PRO A N 1
ATOM 2323 C CA . PRO A 1 284 ? 1.451 -18.496 17.500 1.00 94.50 284 PRO A CA 1
ATOM 2324 C C . PRO A 1 284 ? 0.601 -17.268 17.856 1.00 94.50 284 PRO A C 1
ATOM 2326 O O . PRO A 1 284 ? -0.143 -16.709 17.052 1.00 94.50 284 PRO A O 1
ATOM 2329 N N . GLY A 1 285 ? 0.773 -16.802 19.093 1.00 95.31 285 GLY A N 1
ATOM 2330 C CA . GLY A 1 285 ? 0.166 -15.568 19.583 1.00 95.31 285 GLY A CA 1
ATOM 2331 C C . GLY A 1 285 ? -1.238 -15.722 20.165 1.00 95.31 285 GLY A C 1
ATOM 2332 O O . GLY A 1 285 ? -1.813 -16.802 20.246 1.00 95.31 285 GLY A O 1
ATOM 2333 N N . ARG A 1 286 ? -1.763 -14.614 20.694 1.00 96.00 286 ARG A N 1
ATOM 2334 C CA . ARG A 1 286 ? -3.097 -14.555 21.302 1.00 96.00 286 ARG A CA 1
ATOM 2335 C C . ARG A 1 286 ? -3.679 -13.151 21.278 1.00 96.00 286 ARG A C 1
ATOM 2337 O O . ARG A 1 286 ? -2.949 -12.159 21.327 1.00 96.00 286 ARG A O 1
ATOM 2344 N N . ILE A 1 287 ? -5.006 -13.088 21.324 1.00 96.69 287 ILE A N 1
ATOM 2345 C CA . ILE A 1 287 ? -5.767 -11.853 21.514 1.00 96.69 287 ILE A CA 1
ATOM 2346 C C . ILE A 1 287 ? -6.336 -11.842 22.934 1.00 96.69 287 ILE A C 1
ATOM 2348 O O . ILE A 1 287 ? -6.983 -12.789 23.376 1.00 96.69 287 ILE A O 1
ATOM 2352 N N . SER A 1 288 ? -6.128 -10.742 23.648 1.00 96.44 288 SER A N 1
ATOM 2353 C CA . SER A 1 288 ? -6.803 -10.442 24.911 1.00 96.44 288 SER A CA 1
ATOM 2354 C C . SER A 1 288 ? -7.708 -9.224 24.746 1.00 96.44 288 SER A C 1
ATOM 2356 O O . SER A 1 288 ? -7.515 -8.411 23.842 1.00 96.44 288 SER A O 1
ATOM 2358 N N . TYR A 1 289 ? -8.714 -9.095 25.608 1.00 97.25 289 TYR A N 1
ATOM 2359 C CA . TYR A 1 289 ? -9.726 -8.049 25.493 1.00 97.25 289 TYR A CA 1
ATOM 2360 C C . TYR A 1 289 ? -9.891 -7.301 26.810 1.00 97.25 289 TYR A C 1
ATOM 2362 O O . TYR A 1 289 ? -10.087 -7.921 27.854 1.00 97.25 289 TYR A O 1
ATOM 2370 N N . LYS A 1 290 ? -9.888 -5.966 26.757 1.00 97.44 290 LYS A N 1
ATOM 2371 C CA . LYS A 1 290 ? -10.196 -5.102 27.906 1.00 97.44 290 LYS A CA 1
ATOM 2372 C C . LYS A 1 290 ? -11.486 -4.332 27.646 1.00 97.44 290 LYS A C 1
ATOM 2374 O O . LYS A 1 290 ? -11.589 -3.634 26.641 1.00 97.44 290 LYS A O 1
ATOM 2379 N N . LYS A 1 291 ? -12.464 -4.428 28.550 1.00 98.00 291 LYS A N 1
ATOM 2380 C CA . LYS A 1 291 ? -13.688 -3.620 28.467 1.00 98.00 291 LYS A CA 1
ATOM 2381 C C . LYS A 1 291 ? -13.346 -2.153 28.741 1.00 98.00 291 LYS A C 1
ATOM 2383 O O . LYS A 1 291 ? -12.677 -1.855 29.727 1.00 98.00 291 LYS A O 1
ATOM 2388 N N . VAL A 1 292 ? -13.787 -1.248 27.873 1.00 98.44 292 VAL A N 1
ATOM 2389 C CA . VAL A 1 292 ? -13.476 0.186 27.938 1.00 98.44 292 VAL A CA 1
ATOM 2390 C C . VAL A 1 292 ? -14.689 1.043 27.569 1.00 98.44 292 VAL A C 1
ATOM 2392 O O . VAL A 1 292 ? -15.541 0.615 26.791 1.00 98.44 292 VAL A O 1
ATOM 2395 N N . ARG A 1 293 ? -14.766 2.261 28.122 1.00 98.12 293 ARG A N 1
ATOM 2396 C CA . ARG A 1 293 ? -15.697 3.335 27.702 1.00 98.12 293 ARG A CA 1
ATOM 2397 C C . ARG A 1 293 ? -14.991 4.498 26.998 1.00 98.12 293 ARG A C 1
ATOM 2399 O O . ARG A 1 293 ? -15.648 5.369 26.439 1.00 98.12 293 ARG A O 1
ATOM 2406 N N . SER A 1 294 ? -13.667 4.501 27.011 1.00 98.25 294 SER A N 1
ATOM 2407 C CA . SER A 1 294 ? -12.822 5.432 26.277 1.00 98.25 294 SER A CA 1
ATOM 2408 C C . SER A 1 294 ? -11.517 4.744 25.898 1.00 98.25 294 SER A C 1
ATOM 2410 O O . SER A 1 294 ? -11.114 3.764 26.530 1.00 98.25 294 SER A O 1
ATOM 2412 N N . VAL A 1 295 ? -10.856 5.243 24.861 1.00 98.31 295 VAL A N 1
ATOM 2413 C CA . VAL A 1 295 ? -9.538 4.761 24.447 1.00 98.31 295 VAL A CA 1
ATOM 2414 C C . VAL A 1 295 ? -8.637 5.940 24.112 1.00 98.31 295 VAL A C 1
ATOM 2416 O O . VAL A 1 295 ? -9.085 6.914 23.512 1.00 98.31 295 VAL A O 1
ATOM 2419 N N . ARG A 1 296 ? -7.374 5.857 24.533 1.00 98.25 296 ARG A N 1
ATOM 2420 C CA . ARG A 1 296 ? -6.319 6.772 24.093 1.00 98.25 296 ARG A CA 1
ATOM 2421 C C . ARG A 1 296 ? -5.686 6.190 22.834 1.00 98.25 296 ARG A C 1
ATOM 2423 O O . ARG A 1 296 ? -5.253 5.040 22.870 1.00 98.25 296 ARG A O 1
ATOM 2430 N N . VAL A 1 297 ? -5.656 6.964 21.757 1.00 98.44 297 VAL A N 1
ATOM 2431 C CA . VAL A 1 297 ? -5.047 6.601 20.474 1.00 98.44 297 VAL A CA 1
ATOM 2432 C C . VAL A 1 297 ? -3.871 7.550 20.254 1.00 98.44 297 VAL A C 1
ATOM 2434 O O . VAL A 1 297 ? -4.060 8.733 19.967 1.00 98.44 297 VAL A O 1
ATOM 2437 N N . ALA A 1 298 ? -2.663 7.051 20.505 1.00 98.12 298 ALA A N 1
ATOM 2438 C CA . ALA A 1 298 ? -1.414 7.790 20.321 1.00 98.12 298 ALA A CA 1
ATOM 2439 C C . ALA A 1 298 ? -1.110 8.004 18.821 1.00 98.12 298 ALA A C 1
ATOM 2441 O O . ALA A 1 298 ? -1.749 7.342 18.000 1.00 98.12 298 ALA A O 1
ATOM 2442 N N . PRO A 1 299 ? -0.154 8.874 18.457 1.00 97.94 299 PRO A N 1
ATOM 2443 C CA . PRO A 1 299 ? 0.410 8.908 17.104 1.00 97.94 299 PRO A CA 1
ATOM 2444 C C . PRO A 1 299 ? 0.856 7.515 16.639 1.00 97.94 299 PRO A C 1
ATOM 2446 O O . PRO A 1 299 ? 1.204 6.668 17.474 1.00 97.94 299 PRO A O 1
ATOM 2449 N N . SER A 1 300 ? 0.786 7.272 15.331 1.00 97.62 300 SER A N 1
ATOM 2450 C CA . SER A 1 300 ? 1.125 6.002 14.670 1.00 97.62 300 SER A CA 1
ATOM 2451 C C . SER A 1 300 ? 0.539 4.778 15.376 1.00 97.62 300 SER A C 1
ATOM 2453 O O . SER A 1 300 ? 1.217 3.786 15.650 1.00 97.62 300 SER A O 1
ATOM 2455 N N . SER A 1 301 ? -0.737 4.862 15.763 1.00 98.31 301 SER A N 1
ATOM 2456 C CA . SER A 1 301 ? -1.399 3.788 16.504 1.00 98.31 301 SER A CA 1
ATOM 2457 C C . SER A 1 301 ? -2.855 3.597 16.106 1.00 98.31 301 SER A C 1
ATOM 2459 O O . SER A 1 301 ? -3.518 4.482 15.559 1.00 98.31 301 SER A O 1
ATOM 2461 N N . ALA A 1 302 ? -3.372 2.407 16.401 1.00 98.69 302 ALA A N 1
ATOM 2462 C CA . ALA A 1 302 ? -4.766 2.080 16.174 1.00 98.69 302 ALA A CA 1
ATOM 2463 C C . ALA A 1 302 ? -5.381 1.321 17.350 1.00 98.69 302 ALA A C 1
ATOM 2465 O O . ALA A 1 302 ? -4.712 0.617 18.110 1.00 98.69 302 ALA A O 1
ATOM 2466 N N . ALA A 1 303 ? -6.700 1.436 17.467 1.00 98.75 303 ALA A N 1
ATOM 2467 C CA . ALA A 1 303 ? -7.515 0.684 18.402 1.00 98.75 303 ALA A CA 1
ATOM 2468 C C . ALA A 1 303 ? -8.592 -0.095 17.643 1.00 98.75 303 ALA A C 1
ATOM 2470 O O . ALA A 1 303 ? -9.438 0.490 16.967 1.00 98.75 303 ALA A O 1
ATOM 2471 N N . VAL A 1 304 ? -8.599 -1.419 17.808 1.00 98.69 304 VAL A N 1
ATOM 2472 C CA . VAL A 1 304 ? -9.676 -2.288 17.321 1.00 98.69 304 VAL A CA 1
ATOM 2473 C C . VAL A 1 304 ? -10.612 -2.615 18.481 1.00 98.69 304 VAL A C 1
ATOM 2475 O O . VAL A 1 304 ? -10.218 -3.232 19.474 1.00 98.69 304 VAL A O 1
ATOM 2478 N N . LEU A 1 305 ? -11.864 -2.178 18.360 1.00 98.50 305 LEU A N 1
ATOM 2479 C CA . LEU A 1 305 ? -12.885 -2.265 19.399 1.00 98.50 305 LEU A CA 1
ATOM 2480 C C . LEU A 1 305 ? -13.980 -3.243 18.972 1.00 98.50 305 LEU A C 1
ATOM 2482 O O . LEU A 1 305 ? -14.615 -3.069 17.934 1.00 98.50 305 LEU A O 1
ATOM 2486 N N . ILE A 1 306 ? -14.241 -4.256 19.794 1.00 97.94 306 ILE A N 1
ATOM 2487 C CA . ILE A 1 306 ? -15.173 -5.347 19.497 1.00 97.94 306 ILE A CA 1
ATOM 2488 C C . ILE A 1 306 ? -16.429 -5.247 20.376 1.00 97.94 306 ILE A C 1
ATOM 2490 O O . ILE A 1 306 ? -16.355 -4.952 21.569 1.00 97.94 306 ILE A O 1
ATOM 2494 N N . ARG A 1 307 ? -17.610 -5.516 19.803 1.00 95.88 307 ARG A N 1
ATOM 2495 C CA . ARG A 1 307 ? -18.895 -5.541 20.526 1.00 95.88 307 ARG A CA 1
ATOM 2496 C C . ARG A 1 307 ? -19.091 -6.853 21.280 1.00 95.88 307 ARG A C 1
ATOM 2498 O O . ARG A 1 307 ? -19.353 -6.833 22.479 1.00 95.88 307 ARG A O 1
ATOM 2505 N N . LYS A 1 308 ? -18.968 -7.986 20.582 1.00 89.25 308 LYS A N 1
ATOM 2506 C CA . LYS A 1 308 ? -19.101 -9.334 21.152 1.00 89.25 308 LYS A CA 1
ATOM 2507 C C . LYS A 1 308 ? -17.801 -10.105 20.963 1.00 89.25 308 LYS A C 1
ATOM 2509 O O . LYS A 1 308 ? -17.336 -10.260 19.834 1.00 89.25 308 LYS A O 1
ATOM 2514 N N . ARG A 1 309 ? -17.235 -10.613 22.058 1.00 80.69 309 ARG A N 1
ATOM 2515 C CA . ARG A 1 309 ? -16.141 -11.585 21.987 1.00 80.69 309 ARG A CA 1
ATOM 2516 C C . ARG A 1 309 ? -16.679 -12.842 21.307 1.00 80.69 309 ARG A C 1
ATOM 2518 O O . ARG A 1 309 ? -17.734 -13.334 21.696 1.00 80.69 309 ARG A O 1
ATOM 2525 N N . ARG A 1 310 ? -15.970 -13.356 20.309 1.00 68.12 310 ARG A N 1
ATOM 2526 C CA . ARG A 1 310 ? -16.082 -14.771 19.961 1.00 68.12 310 ARG A CA 1
ATOM 2527 C C . ARG A 1 310 ? -14.988 -15.487 20.732 1.00 68.12 310 ARG A C 1
ATOM 2529 O O . ARG A 1 310 ? -13.853 -15.015 20.748 1.00 68.12 310 ARG A O 1
ATOM 2536 N N . THR A 1 311 ? -15.336 -16.566 21.415 1.00 52.78 311 THR A N 1
ATOM 2537 C CA . THR A 1 311 ? -14.336 -17.554 21.811 1.00 52.78 311 THR A CA 1
ATOM 2538 C C . THR A 1 311 ? -13.741 -18.090 20.507 1.00 52.78 311 THR A C 1
ATOM 2540 O O . THR A 1 311 ? -14.528 -18.428 19.615 1.00 52.78 311 THR A O 1
ATOM 2543 N N . PRO A 1 312 ? -12.409 -18.082 20.327 1.00 50.66 312 PRO A N 1
ATOM 2544 C CA . PRO A 1 312 ? -11.798 -18.793 19.211 1.00 50.66 312 PRO A CA 1
ATOM 2545 C C . PRO A 1 312 ? -12.325 -20.234 19.217 1.00 50.66 312 PRO A C 1
ATOM 2547 O O . PRO A 1 312 ? -12.429 -20.825 20.294 1.00 50.66 312 PRO A O 1
ATOM 2550 N N . ARG A 1 313 ? -12.755 -20.732 18.054 1.00 42.97 313 ARG A N 1
ATOM 2551 C CA . ARG A 1 313 ? -12.964 -22.169 17.856 1.00 42.97 313 ARG A CA 1
ATOM 2552 C C . ARG A 1 313 ? -11.612 -22.811 17.609 1.00 42.97 313 ARG A C 1
ATOM 2554 O O . ARG A 1 313 ? -10.809 -22.150 16.913 1.00 42.97 313 ARG A O 1
#

Foldseek 3Di:
DPDDDPQQADDDVNDFKAQQVPGDTHGPLPRPVNLVVVLVVVVVVCVVPVAQADEDPPLEQVLCVPQVRMVVRDDVDDLVSLVVSLVSSQVSLVVCCVDPRVVGHFYEYEHEQQQDPSHPRLCPSGLAYEYEQQQAAEVLGGDAPSSNQRSLLSLLQCLLVVGAYEYEYAYDDQFLVQLSLLSQVLSDHPRYHYHHDPDDADWAWQSVVPVQAAWPDRCRSGQVSQQDPVFRWGWTHHPFWIKTHAQHRCVDPRWDKTKAFAPDWWWWKGKDWITHQDPVNDTTIDIDTDTDRIDIAGHSGMTTTGNDDDDDD

pLDDT: mean 95.09, std 6.41, range [42.97, 98.88]